Protein AF-A0A6C0CVH4-F1 (afdb_monomer_lite)

Radius of gyration: 34.25 Å; chains: 1; bounding box: 76×59×88 Å

Structure (mmCIF, N/CA/C/O backbone):
data_AF-A0A6C0CVH4-F1
#
_entry.id   AF-A0A6C0CVH4-F1
#
loop_
_atom_site.group_PDB
_atom_site.id
_atom_site.type_symbol
_atom_site.label_atom_id
_atom_site.label_alt_id
_atom_site.label_comp_id
_atom_site.label_asym_id
_atom_site.label_entity_id
_atom_site.label_seq_id
_atom_site.pdbx_PDB_ins_code
_atom_site.Cartn_x
_atom_site.Cartn_y
_atom_site.Cartn_z
_atom_site.occupancy
_atom_site.B_iso_or_equiv
_atom_site.auth_seq_id
_atom_site.auth_comp_id
_atom_site.auth_asym_id
_atom_site.auth_atom_id
_atom_site.pdbx_PDB_model_num
ATOM 1 N N . MET A 1 1 ? -56.175 30.405 32.770 1.00 46.94 1 MET A N 1
ATOM 2 C CA . MET A 1 1 ? -56.463 31.560 31.889 1.00 46.94 1 MET A CA 1
ATOM 3 C C . MET A 1 1 ? -55.511 31.525 30.698 1.00 46.94 1 MET A C 1
ATOM 5 O O . MET A 1 1 ? -54.311 31.516 30.936 1.00 46.94 1 MET A O 1
ATOM 9 N N . PRO A 1 2 ? -56.003 31.442 29.449 1.00 51.78 2 PRO A N 1
ATOM 10 C CA . PRO A 1 2 ? -55.163 31.422 28.255 1.00 51.78 2 PRO A CA 1
ATOM 11 C C . PRO A 1 2 ? -54.923 32.843 27.725 1.00 51.78 2 PRO A C 1
ATOM 13 O O . PRO A 1 2 ? -55.865 33.608 27.519 1.00 51.78 2 PRO A O 1
ATOM 16 N N . ILE A 1 3 ? -53.658 33.190 27.481 1.00 52.00 3 ILE A N 1
ATOM 17 C CA . ILE A 1 3 ? -53.272 34.441 26.823 1.00 52.00 3 ILE A CA 1
ATOM 18 C C . ILE A 1 3 ? -53.218 34.199 25.314 1.00 52.00 3 ILE A C 1
ATOM 20 O O . ILE A 1 3 ? -52.486 33.360 24.800 1.00 52.00 3 ILE A O 1
ATOM 24 N N . SER A 1 4 ? -54.081 34.938 24.628 1.00 49.66 4 SER A N 1
ATOM 25 C CA . SER A 1 4 ? -54.282 34.969 23.184 1.00 49.66 4 SER A CA 1
ATOM 26 C C . SER A 1 4 ? -53.221 35.787 22.431 1.00 49.66 4 SER A C 1
ATOM 28 O O . SER A 1 4 ? -52.614 36.674 23.025 1.00 49.66 4 SER A O 1
ATOM 30 N N . ARG A 1 5 ? -53.240 35.630 21.090 1.00 51.03 5 ARG A N 1
ATOM 31 C CA . ARG A 1 5 ? -52.795 36.566 20.019 1.00 51.03 5 ARG A CA 1
ATOM 32 C C . ARG A 1 5 ? -51.294 36.481 19.669 1.00 51.03 5 ARG A C 1
ATOM 34 O O . ARG A 1 5 ? -50.465 36.451 20.552 1.00 51.03 5 ARG A O 1
ATOM 41 N N . LYS A 1 6 ? -50.855 36.477 18.402 1.00 56.16 6 LYS A N 1
ATOM 42 C CA . LYS A 1 6 ? -51.466 36.902 17.126 1.00 56.16 6 LYS A CA 1
ATOM 43 C C . LYS A 1 6 ? -50.773 36.208 15.939 1.00 56.16 6 LYS A C 1
ATOM 45 O O . LYS A 1 6 ? -49.566 36.009 15.937 1.00 56.16 6 LYS A O 1
ATOM 50 N N . ARG A 1 7 ? -51.576 35.925 14.911 1.00 47.50 7 ARG A N 1
ATOM 51 C CA . ARG A 1 7 ? -51.188 35.540 13.547 1.00 47.50 7 ARG A CA 1
ATOM 52 C C . ARG A 1 7 ? -50.486 36.708 12.840 1.00 47.50 7 ARG A C 1
ATOM 54 O O . ARG A 1 7 ? -51.002 37.822 12.903 1.00 47.50 7 ARG A O 1
ATOM 61 N N . PHE A 1 8 ? -49.426 36.434 12.079 1.00 54.44 8 PHE A N 1
ATOM 62 C CA . PHE A 1 8 ? -48.994 37.295 10.974 1.00 54.44 8 PHE A CA 1
ATOM 63 C C . PHE A 1 8 ? -49.207 36.568 9.647 1.00 54.44 8 PHE A C 1
ATOM 65 O O . PHE A 1 8 ? -48.619 35.530 9.365 1.00 54.44 8 PHE A O 1
ATOM 72 N N . SER A 1 9 ? -50.115 37.129 8.857 1.00 49.94 9 SER A N 1
ATOM 73 C CA . SER A 1 9 ? -50.468 36.746 7.497 1.00 49.94 9 SER A CA 1
ATOM 74 C C . SER A 1 9 ? -49.789 37.699 6.513 1.00 49.94 9 SER A C 1
ATOM 76 O O . SER A 1 9 ? -50.126 38.883 6.500 1.00 49.94 9 SER A O 1
ATOM 78 N N . PHE A 1 10 ? -48.901 37.199 5.651 1.00 53.31 10 PHE A N 1
ATOM 79 C CA . PHE A 1 10 ? -48.393 37.972 4.514 1.0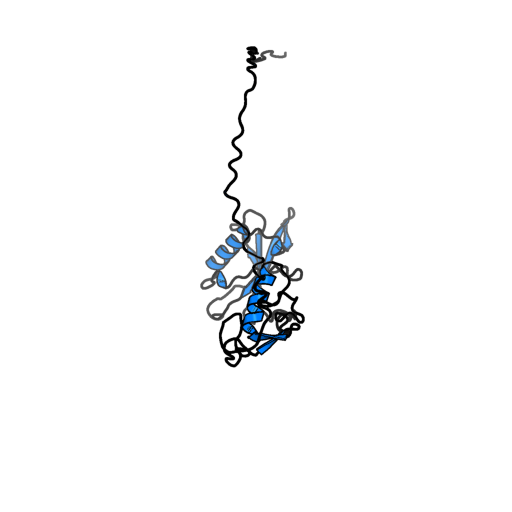0 53.31 10 PHE A CA 1
ATOM 80 C C . PHE A 1 10 ? -49.221 37.715 3.246 1.00 53.31 10 PHE A C 1
ATOM 82 O O . PHE A 1 10 ? -49.107 36.708 2.556 1.00 53.31 10 PHE A O 1
ATOM 89 N N . SER A 1 11 ? -50.136 38.662 3.040 1.00 54.19 11 SER A N 1
ATOM 90 C CA . SER A 1 11 ? -50.589 39.298 1.798 1.00 54.19 11 SER A CA 1
ATOM 91 C C . SER A 1 11 ? -50.122 38.739 0.439 1.00 54.19 11 SER A C 1
ATOM 93 O O . SER A 1 11 ? -48.961 38.839 0.053 1.00 54.19 11 SER A O 1
ATOM 95 N N . LYS A 1 12 ? -51.124 38.341 -0.356 1.00 52.09 12 LYS A N 1
ATOM 96 C CA . LYS A 1 12 ? -51.137 38.229 -1.827 1.00 52.09 12 LYS A CA 1
ATOM 97 C C . LYS A 1 12 ? -51.060 39.610 -2.500 1.00 52.09 12 LYS A C 1
ATOM 99 O O . LYS A 1 12 ? -51.650 40.545 -1.975 1.00 52.09 12 LYS A O 1
ATOM 104 N N . ASN A 1 13 ? -50.467 39.698 -3.698 1.00 50.50 13 ASN A N 1
ATOM 105 C CA . ASN A 1 13 ? -50.804 40.595 -4.837 1.00 50.50 13 ASN A CA 1
ATOM 106 C C . ASN A 1 13 ? -49.665 40.494 -5.881 1.00 50.50 13 ASN A C 1
ATOM 108 O O . ASN A 1 13 ? -48.525 40.354 -5.472 1.00 50.50 13 ASN A O 1
ATOM 112 N N . LYS A 1 14 ? -49.789 40.572 -7.213 1.00 52.91 14 LYS A N 1
ATOM 113 C CA . LYS A 1 14 ? -50.837 40.785 -8.240 1.00 52.91 14 LYS A CA 1
ATOM 114 C C . LYS A 1 14 ? -50.172 40.350 -9.573 1.00 52.91 14 LYS A C 1
ATOM 116 O O . LYS A 1 14 ? -49.018 40.679 -9.796 1.00 52.91 14 LYS A O 1
ATOM 121 N N . LYS A 1 15 ? -50.757 39.464 -10.387 1.00 47.44 15 LYS A N 1
ATOM 122 C CA . LYS A 1 15 ? -51.476 39.748 -11.657 1.00 47.44 15 LYS A CA 1
ATOM 123 C C . LYS A 1 15 ? -50.884 40.838 -12.588 1.00 47.44 15 LYS A C 1
ATOM 125 O O . LYS A 1 15 ? -51.118 42.016 -12.349 1.00 47.44 15 LYS A O 1
ATOM 130 N N . SER A 1 16 ? -50.352 40.417 -13.744 1.00 49.97 16 SER A N 1
ATOM 131 C CA . SER A 1 16 ? -50.524 41.038 -15.084 1.00 49.97 16 SER A CA 1
ATOM 132 C C . SER A 1 16 ? -50.157 39.986 -16.161 1.00 49.97 16 SER A C 1
ATOM 134 O O . SER A 1 16 ? -49.062 39.447 -16.178 1.00 49.97 16 SER A O 1
ATOM 136 N N . VAL A 1 17 ? -51.118 39.315 -16.804 1.00 53.25 17 VAL A N 1
ATOM 137 C CA . VAL A 1 17 ? -51.835 39.643 -18.060 1.00 53.25 17 VAL A CA 1
ATOM 138 C C . VAL A 1 17 ? -50.937 39.863 -19.294 1.00 53.25 17 VAL A C 1
ATOM 140 O O . VAL A 1 17 ? -50.470 40.960 -19.566 1.00 53.25 17 VAL A O 1
ATOM 143 N N . LYS A 1 18 ? -50.790 38.765 -20.053 1.00 53.56 18 LYS A N 1
ATOM 144 C CA . LYS A 1 18 ? -50.855 38.579 -21.520 1.00 53.56 18 LYS A CA 1
ATOM 145 C C . LYS A 1 18 ? -50.659 39.809 -22.427 1.00 53.56 18 LYS A C 1
ATOM 147 O O . LYS A 1 18 ? -51.510 40.692 -22.449 1.00 53.56 18 LYS A O 1
ATOM 152 N N . LYS A 1 19 ? -49.730 39.696 -23.389 1.00 50.22 19 LYS A N 1
ATOM 153 C CA . LYS A 1 19 ? -49.968 40.151 -24.772 1.00 50.22 19 LYS A CA 1
ATOM 154 C C . LYS A 1 19 ? -49.230 39.289 -25.797 1.00 50.22 19 LYS A C 1
ATOM 156 O O . LYS A 1 19 ? -48.011 39.201 -25.833 1.00 50.22 19 LYS A O 1
ATOM 161 N N . SER A 1 20 ? -50.042 38.639 -26.616 1.00 50.41 20 SER A N 1
ATOM 162 C CA . SER A 1 20 ? -49.713 37.912 -27.831 1.00 50.41 20 SER A CA 1
ATOM 163 C C . SER A 1 20 ? -49.412 38.874 -28.980 1.00 50.41 20 SER A C 1
ATOM 165 O O . SER A 1 20 ? -50.258 39.708 -29.292 1.00 50.41 20 SER A O 1
ATOM 167 N N . PHE A 1 21 ? -48.306 38.664 -29.692 1.00 53.44 21 PHE A N 1
ATOM 168 C CA . PHE A 1 21 ? -48.181 39.072 -31.090 1.00 53.44 21 PHE A CA 1
ATOM 169 C C . PHE A 1 21 ? -47.709 37.880 -31.923 1.00 53.44 21 PHE A C 1
ATOM 171 O O . PHE A 1 21 ? -46.573 37.426 -31.831 1.00 53.44 21 PHE A O 1
ATOM 178 N N . LYS A 1 22 ? -48.637 37.351 -32.726 1.00 52.91 22 LYS A N 1
ATOM 179 C CA . LYS A 1 22 ? -48.347 36.505 -33.883 1.00 52.91 22 LYS A CA 1
ATOM 180 C C . LYS A 1 22 ? -47.959 37.433 -35.032 1.00 52.91 22 LYS A C 1
ATOM 182 O O . LYS A 1 22 ? -48.801 38.221 -35.451 1.00 52.91 22 LYS A O 1
ATOM 187 N N . VAL A 1 23 ? -46.770 37.269 -35.607 1.00 56.09 23 VAL A N 1
ATOM 188 C CA . VAL A 1 23 ? -46.509 37.688 -36.993 1.00 56.09 23 VAL A CA 1
ATOM 189 C C . VAL A 1 23 ? -45.863 36.533 -37.751 1.00 56.09 23 VAL A C 1
ATOM 191 O O . VAL A 1 23 ? -44.986 35.828 -37.260 1.00 56.09 23 VAL A O 1
ATOM 194 N N . LYS A 1 24 ? -46.438 36.289 -38.926 1.00 50.19 24 LYS A N 1
ATOM 195 C CA . LYS A 1 24 ? -46.245 35.149 -39.817 1.00 50.19 24 LYS A CA 1
ATOM 196 C C . LYS A 1 24 ? -44.946 35.263 -40.626 1.00 50.19 24 LYS A C 1
ATOM 198 O O . LYS A 1 24 ? -44.591 36.343 -41.073 1.00 50.19 24 LYS A O 1
ATOM 203 N N . LYS A 1 25 ? -44.351 34.086 -40.859 1.00 51.97 25 LYS A N 1
ATOM 204 C CA . LYS A 1 25 ? -43.699 33.565 -42.080 1.00 51.97 25 LYS A CA 1
ATOM 205 C C . LYS A 1 25 ? -43.161 34.591 -43.094 1.00 51.97 25 LYS A C 1
ATOM 207 O O . LYS A 1 25 ? -43.958 35.277 -43.719 1.00 51.97 25 LYS A O 1
ATOM 212 N N . ASN A 1 26 ? -41.873 34.475 -43.439 1.00 43.12 26 ASN A N 1
ATOM 213 C CA . ASN A 1 26 ? -41.488 34.199 -44.829 1.00 43.12 26 ASN A CA 1
ATOM 214 C C . ASN A 1 26 ? -40.010 33.800 -45.008 1.00 43.12 26 ASN A C 1
ATOM 216 O O . ASN A 1 26 ? -39.090 34.483 -44.585 1.00 43.12 26 ASN A O 1
ATOM 220 N N . THR A 1 27 ? -39.840 32.654 -45.674 1.00 51.09 27 THR A N 1
ATOM 221 C CA . THR A 1 27 ? -38.901 32.392 -46.776 1.00 51.09 27 THR A CA 1
ATOM 222 C C . THR A 1 27 ? -37.482 32.978 -46.711 1.00 51.09 27 THR A C 1
ATOM 224 O O . THR A 1 27 ? -37.272 34.143 -47.018 1.00 51.09 27 THR A O 1
ATOM 227 N N . ARG A 1 28 ? -36.471 32.111 -46.606 1.00 52.91 28 ARG A N 1
ATOM 228 C CA . ARG A 1 28 ? -35.668 31.667 -47.765 1.00 52.91 28 ARG A CA 1
ATOM 229 C C . ARG A 1 28 ? -34.509 30.792 -47.298 1.00 52.91 28 ARG A C 1
ATOM 231 O O . ARG A 1 28 ? -33.700 31.171 -46.464 1.00 52.91 28 ARG A O 1
ATOM 238 N N . LYS A 1 29 ? -34.450 29.615 -47.920 1.00 55.09 29 LYS A N 1
ATOM 239 C CA . LYS A 1 29 ? -33.258 28.815 -48.203 1.00 55.09 29 LYS A CA 1
ATOM 240 C C . LYS A 1 29 ? -31.950 29.612 -48.101 1.00 55.09 29 LYS A C 1
ATOM 242 O O . LYS A 1 29 ? -31.683 30.429 -48.970 1.00 55.09 29 LYS A O 1
ATOM 247 N N . TYR A 1 30 ? -31.092 29.228 -47.165 1.00 53.97 30 TYR A N 1
ATOM 248 C CA . TYR A 1 30 ? -29.658 29.121 -47.426 1.00 53.97 30 TYR A CA 1
ATOM 249 C C . TYR A 1 30 ? -29.127 27.885 -46.696 1.00 53.97 30 TYR A C 1
ATOM 251 O O . TYR A 1 30 ? -28.542 27.946 -45.619 1.00 53.97 30 TYR A O 1
ATOM 259 N N . LYS A 1 31 ? -29.357 26.716 -47.311 1.00 53.91 31 LYS A N 1
ATOM 260 C CA . LYS A 1 31 ? -28.473 25.568 -47.106 1.00 53.91 31 LYS A CA 1
ATOM 261 C C . LYS A 1 31 ? -27.102 26.028 -47.593 1.00 53.91 31 LYS A C 1
ATOM 263 O O . LYS A 1 31 ? -26.899 26.133 -48.799 1.00 53.91 31 LYS A O 1
ATOM 268 N N . LYS A 1 32 ? -26.177 26.320 -46.678 1.00 50.06 32 LYS A N 1
ATOM 269 C CA . LYS A 1 32 ? -24.752 26.369 -47.009 1.00 50.06 32 LYS A CA 1
ATOM 270 C C . LYS A 1 32 ? -24.330 24.939 -47.331 1.00 50.06 32 LYS A C 1
ATOM 272 O O . LYS A 1 32 ? -23.872 24.191 -46.477 1.00 50.06 32 LYS A O 1
ATOM 277 N N . THR A 1 33 ? -24.582 24.549 -48.577 1.00 51.44 33 THR A N 1
ATOM 278 C CA . THR A 1 33 ? -23.897 23.463 -49.259 1.00 51.44 33 THR A CA 1
ATOM 279 C C . THR A 1 33 ? -22.420 23.804 -49.223 1.00 51.44 33 THR A C 1
ATOM 281 O O . THR A 1 33 ? -21.942 24.627 -50.003 1.00 51.44 33 THR A O 1
ATOM 284 N N . THR A 1 34 ? -21.707 23.216 -48.270 1.00 55.50 34 THR A N 1
ATOM 285 C CA . THR A 1 34 ? -20.257 23.147 -48.347 1.00 55.50 34 THR A CA 1
ATOM 286 C C . THR A 1 34 ? -19.896 22.484 -49.679 1.00 55.50 34 THR A C 1
ATOM 288 O O . THR A 1 34 ? -20.625 21.604 -50.158 1.00 55.50 34 THR A O 1
ATOM 291 N N . PRO A 1 35 ? -18.832 22.949 -50.348 1.00 50.50 35 PRO A N 1
ATOM 292 C CA . PRO A 1 35 ? -18.473 22.458 -51.662 1.00 50.50 35 PRO A CA 1
ATOM 293 C C . PRO A 1 35 ? -18.224 20.959 -51.564 1.00 50.50 35 PRO A C 1
ATOM 295 O O . PRO A 1 35 ? -17.326 20.492 -50.864 1.00 50.50 35 PRO A O 1
ATOM 298 N N . ARG A 1 36 ? -19.074 20.229 -52.285 1.00 51.69 36 ARG A N 1
ATOM 299 C CA . ARG A 1 36 ? -18.966 18.822 -52.651 1.00 51.69 36 ARG A CA 1
ATOM 300 C C . ARG A 1 36 ? -17.505 18.564 -53.035 1.00 51.69 36 ARG A C 1
ATOM 302 O O . ARG A 1 36 ? -17.090 18.882 -54.151 1.00 51.69 36 ARG A O 1
ATOM 309 N N . ARG A 1 37 ? -16.698 18.055 -52.094 1.00 52.56 37 ARG A N 1
ATOM 310 C CA . ARG A 1 37 ? -15.340 17.596 -52.389 1.00 52.56 37 ARG A CA 1
ATOM 311 C C . ARG A 1 37 ? -15.513 16.435 -53.354 1.00 52.56 37 ARG A C 1
ATOM 313 O O . ARG A 1 37 ? -15.999 15.367 -52.995 1.00 52.56 37 ARG A O 1
ATOM 320 N N . LYS A 1 38 ? -15.218 16.748 -54.612 1.00 52.81 38 LYS A N 1
ATOM 321 C CA . LYS A 1 38 ? -15.234 15.860 -55.764 1.00 52.81 38 LYS A CA 1
ATOM 322 C C . LYS A 1 38 ? -14.591 14.533 -55.383 1.00 52.81 38 LYS A C 1
ATOM 324 O O . LYS A 1 38 ? -13.519 14.536 -54.783 1.00 52.81 38 LYS A O 1
ATOM 329 N N . ASN A 1 39 ? -15.260 13.451 -55.769 1.00 54.56 39 ASN A N 1
ATOM 330 C CA . ASN A 1 39 ? -14.719 12.125 -56.046 1.00 54.56 39 ASN A CA 1
ATOM 331 C C . ASN A 1 39 ? -13.183 12.083 -56.040 1.00 54.56 39 ASN A C 1
ATOM 333 O O . ASN A 1 39 ? -12.542 12.179 -57.086 1.00 54.56 39 ASN A O 1
ATOM 337 N N . ARG A 1 40 ? -12.582 11.879 -54.866 1.00 54.72 40 ARG A N 1
ATOM 338 C CA . ARG A 1 40 ? -11.305 11.185 -54.822 1.00 54.72 40 ARG A CA 1
ATOM 339 C C . ARG A 1 40 ? -11.676 9.722 -54.927 1.00 54.72 40 ARG A C 1
ATOM 341 O O . ARG A 1 40 ? -12.149 9.131 -53.961 1.00 54.72 40 ARG A O 1
ATOM 348 N N . LYS A 1 41 ? -11.564 9.227 -56.168 1.00 56.44 41 LYS A N 1
ATOM 349 C CA . LYS A 1 41 ? -11.324 7.826 -56.531 1.00 56.44 41 LYS A CA 1
ATOM 350 C C . LYS A 1 41 ? -10.960 7.040 -55.291 1.00 56.44 41 LYS A C 1
ATOM 352 O O . LYS A 1 41 ? -9.962 7.417 -54.683 1.00 56.44 41 LYS A O 1
ATOM 357 N N . SER A 1 42 ? -11.770 6.030 -54.966 1.00 52.84 42 SER A N 1
ATOM 358 C CA . SER A 1 42 ? -11.426 4.859 -54.156 1.00 52.84 42 SER A CA 1
ATOM 359 C C . SER A 1 42 ? -9.936 4.828 -53.832 1.00 52.84 42 SER A C 1
ATOM 361 O O . SER A 1 42 ? -9.140 4.187 -54.524 1.00 52.84 42 SER A O 1
ATOM 363 N N . GLY A 1 43 ? -9.552 5.608 -52.822 1.00 47.81 43 GLY A N 1
ATOM 364 C CA . GLY A 1 43 ? -8.231 5.526 -52.261 1.00 47.81 43 GLY A CA 1
ATOM 365 C C . GLY A 1 43 ? -8.289 4.161 -51.646 1.00 47.81 43 GLY A C 1
ATOM 366 O O . GLY A 1 43 ? -9.027 3.983 -50.674 1.00 47.81 43 GLY A O 1
ATOM 367 N N . LYS A 1 44 ? -7.640 3.186 -52.296 1.00 52.22 44 LYS A N 1
ATOM 368 C CA . LYS A 1 44 ? -7.245 1.940 -51.658 1.00 52.22 44 LYS A CA 1
ATOM 369 C C . LYS A 1 44 ? -6.934 2.353 -50.234 1.00 52.22 44 LYS A C 1
ATOM 371 O O . LYS A 1 44 ? -6.022 3.155 -50.029 1.00 52.22 44 LYS A O 1
ATOM 376 N N . ARG A 1 45 ? -7.759 1.914 -49.272 1.00 47.50 45 ARG A N 1
ATOM 377 C CA . ARG A 1 45 ? -7.298 1.863 -47.893 1.00 47.50 45 ARG A CA 1
ATOM 378 C C . ARG A 1 45 ? -5.935 1.221 -48.062 1.00 47.50 45 ARG A C 1
ATOM 380 O O . ARG A 1 45 ? -5.887 0.102 -48.580 1.00 47.50 45 ARG A O 1
ATOM 387 N N . PHE A 1 46 ? -4.868 1.970 -47.791 1.00 45.50 46 PHE A N 1
ATOM 388 C CA . PHE A 1 46 ? -3.563 1.380 -47.586 1.00 45.50 46 PHE A CA 1
ATOM 389 C C . PHE A 1 46 ? -3.788 0.503 -46.364 1.00 45.50 46 PHE A C 1
ATOM 391 O O . PHE A 1 46 ? -3.648 0.911 -45.219 1.00 45.50 46 PHE A O 1
ATOM 398 N N . ARG A 1 47 ? -4.317 -0.688 -46.635 1.00 51.53 47 ARG A N 1
ATOM 399 C CA . ARG A 1 47 ? -4.080 -1.862 -45.853 1.00 51.53 47 ARG A CA 1
ATOM 400 C C . ARG A 1 47 ? -2.570 -1.965 -45.958 1.00 51.53 47 ARG A C 1
ATOM 402 O O . ARG A 1 47 ? -2.065 -2.427 -46.976 1.00 51.53 47 ARG A O 1
ATOM 409 N N . PHE A 1 48 ? -1.873 -1.437 -44.958 1.00 44.62 48 PHE A N 1
ATOM 410 C CA . PHE A 1 48 ? -0.590 -1.987 -44.554 1.00 44.62 48 PHE A CA 1
ATOM 411 C C . PHE A 1 48 ? -0.886 -3.439 -44.154 1.00 44.62 48 PHE A C 1
ATOM 413 O O . PHE A 1 48 ? -1.070 -3.770 -42.992 1.00 44.62 48 PHE A O 1
ATOM 420 N N . PHE A 1 49 ? -1.126 -4.274 -45.162 1.00 40.47 49 PHE A N 1
ATOM 421 C CA . PHE A 1 49 ? -0.923 -5.699 -45.074 1.00 40.47 49 PHE A CA 1
ATOM 422 C C . PHE A 1 49 ? 0.565 -5.853 -45.348 1.00 40.47 49 PHE A C 1
ATOM 424 O O . PHE A 1 49 ? 1.056 -5.347 -46.359 1.00 40.47 49 PHE A O 1
ATOM 431 N N . GLY A 1 50 ? 1.249 -6.418 -44.359 1.00 42.59 50 GLY A N 1
ATOM 432 C CA . GLY A 1 50 ? 2.692 -6.523 -44.286 1.00 42.59 50 GLY A CA 1
ATOM 433 C C . GLY A 1 50 ? 3.338 -7.122 -45.528 1.00 42.59 50 GLY A C 1
ATOM 434 O O . GLY A 1 50 ? 2.727 -7.854 -46.307 1.00 42.59 50 GLY A O 1
ATOM 435 N N . GLY A 1 51 ? 4.606 -6.772 -45.670 1.00 37.25 51 GLY A N 1
ATOM 436 C CA . GLY A 1 51 ? 5.508 -7.275 -46.686 1.00 37.25 51 GLY A CA 1
ATOM 437 C C . GLY A 1 51 ? 6.930 -6.905 -46.296 1.00 37.25 51 GLY A C 1
ATOM 438 O O . GLY A 1 51 ? 7.440 -5.903 -46.777 1.00 37.25 51 GLY A O 1
ATOM 439 N N . ASN A 1 52 ? 7.460 -7.682 -45.352 1.00 47.56 52 ASN A N 1
ATOM 440 C CA . ASN A 1 52 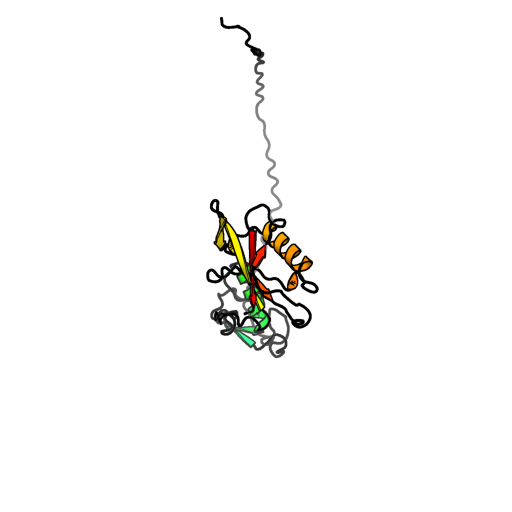? 8.832 -8.179 -45.222 1.00 47.56 52 ASN A CA 1
ATOM 441 C C . ASN A 1 52 ? 9.980 -7.218 -45.562 1.00 47.56 52 ASN A C 1
ATOM 443 O O . ASN A 1 52 ? 10.210 -6.886 -46.724 1.00 47.56 52 ASN A O 1
ATOM 447 N N . GLY A 1 53 ? 10.768 -6.874 -44.542 1.00 43.22 53 GLY A N 1
ATOM 448 C CA . GLY A 1 53 ? 12.058 -6.208 -44.735 1.00 43.22 53 GLY A CA 1
ATOM 449 C C . GLY A 1 53 ? 12.808 -5.820 -43.458 1.00 43.22 53 GLY A C 1
ATOM 450 O O . GLY A 1 53 ? 14.002 -5.575 -43.535 1.00 43.22 53 GLY A O 1
ATOM 451 N N . ASP A 1 54 ? 12.144 -5.798 -42.300 1.00 50.66 54 ASP A N 1
ATOM 452 C CA . ASP A 1 54 ? 12.756 -5.498 -40.996 1.00 50.66 54 ASP A CA 1
ATOM 453 C C . ASP A 1 54 ? 12.191 -6.453 -39.924 1.00 50.66 54 ASP A C 1
ATOM 455 O O . ASP A 1 54 ? 11.619 -6.020 -38.925 1.00 50.66 54 ASP A O 1
ATOM 459 N N . GLU A 1 55 ? 12.279 -7.767 -40.154 1.00 57.12 55 GLU A N 1
ATOM 460 C CA . GLU A 1 55 ? 11.764 -8.809 -39.236 1.00 57.12 55 GLU A CA 1
ATOM 461 C C . GLU A 1 55 ? 12.470 -8.832 -37.865 1.00 57.12 55 GLU A C 1
ATOM 463 O O . GLU A 1 55 ? 12.017 -9.510 -36.946 1.00 57.12 55 GLU A O 1
ATOM 468 N N . ASP A 1 56 ? 13.504 -8.008 -37.695 1.00 71.38 56 ASP A N 1
ATOM 469 C CA . ASP A 1 56 ? 14.359 -7.985 -36.517 1.00 71.38 56 ASP A CA 1
ATOM 470 C C . ASP A 1 56 ? 14.167 -6.738 -35.650 1.00 71.38 56 ASP A C 1
ATOM 472 O O . ASP A 1 56 ? 15.070 -6.410 -34.897 1.00 71.38 56 ASP A O 1
ATOM 476 N N . LYS A 1 57 ? 13.059 -5.986 -35.739 1.00 85.06 57 LYS A N 1
ATOM 477 C CA . LYS A 1 57 ? 12.837 -4.797 -34.884 1.00 85.06 57 LYS A CA 1
ATOM 478 C C . LYS A 1 57 ? 11.544 -4.895 -34.085 1.00 85.06 57 LYS A C 1
ATOM 480 O O . LYS A 1 57 ? 10.480 -5.203 -34.614 1.00 85.06 57 LYS A O 1
ATOM 485 N N . CYS A 1 58 ? 11.623 -4.561 -32.803 1.00 87.38 58 CYS A N 1
ATOM 486 C CA . CYS A 1 58 ? 10.468 -4.510 -31.919 1.00 87.38 58 CYS A CA 1
ATOM 487 C C . CYS A 1 58 ? 9.608 -3.282 -32.238 1.00 87.38 58 CYS A C 1
ATOM 489 O O . CYS A 1 58 ? 10.081 -2.150 -32.173 1.00 87.38 58 CYS A O 1
ATOM 491 N N . ALA A 1 59 ? 8.317 -3.471 -32.519 1.00 87.00 59 ALA A N 1
ATOM 492 C CA . ALA A 1 59 ? 7.421 -2.366 -32.882 1.00 87.00 59 ALA A CA 1
ATOM 493 C C . ALA A 1 59 ? 6.996 -1.463 -31.700 1.00 87.00 59 ALA A C 1
ATOM 495 O O . ALA A 1 59 ? 6.214 -0.535 -31.899 1.00 87.00 59 ALA A O 1
ATOM 496 N N . ILE A 1 60 ? 7.481 -1.739 -30.482 1.00 87.81 60 ILE A N 1
ATOM 497 C CA . ILE A 1 60 ? 7.201 -0.942 -29.277 1.00 87.81 60 ILE A CA 1
ATOM 498 C C . ILE A 1 60 ? 8.353 0.032 -29.003 1.00 87.81 60 ILE A C 1
ATOM 500 O O . ILE A 1 60 ? 8.134 1.237 -28.944 1.00 87.81 60 ILE A O 1
ATOM 504 N N . CYS A 1 61 ? 9.583 -0.475 -28.866 1.00 89.12 61 CYS A N 1
ATOM 505 C CA . CYS A 1 61 ? 10.767 0.347 -28.584 1.00 89.12 61 CYS A CA 1
ATOM 506 C C . CYS A 1 61 ? 11.554 0.756 -29.841 1.00 89.12 61 CYS A C 1
ATOM 508 O O . CYS A 1 61 ? 12.481 1.552 -29.737 1.00 89.12 61 CYS A O 1
ATOM 510 N N . PHE A 1 62 ? 11.208 0.211 -31.014 1.00 87.88 62 PHE A N 1
ATOM 511 C CA . PHE A 1 62 ? 11.903 0.402 -32.295 1.00 87.88 62 PHE A CA 1
ATOM 512 C C . PHE A 1 62 ? 13.371 -0.056 -32.320 1.00 87.88 62 PHE A C 1
ATOM 514 O O . PHE A 1 62 ? 14.079 0.210 -33.293 1.00 87.88 62 PHE A O 1
ATOM 521 N N . LEU A 1 63 ? 13.821 -0.773 -31.286 1.00 86.31 63 LEU A N 1
ATOM 522 C CA . LEU A 1 63 ? 15.149 -1.378 -31.226 1.00 86.31 63 LEU A CA 1
ATOM 523 C C . LEU A 1 63 ? 15.170 -2.750 -31.915 1.00 86.31 63 LEU A C 1
ATOM 525 O O . LEU A 1 63 ? 14.125 -3.409 -32.006 1.00 86.31 63 LEU A O 1
ATOM 529 N N . PRO A 1 64 ? 16.351 -3.202 -32.369 1.00 86.38 64 PRO A N 1
ATOM 530 C CA . PRO A 1 64 ? 16.553 -4.566 -32.829 1.00 86.38 64 PRO A CA 1
ATOM 531 C C . PRO A 1 64 ? 16.090 -5.610 -31.799 1.00 86.38 64 PRO A C 1
ATOM 533 O O . PRO A 1 64 ? 16.366 -5.488 -30.610 1.00 86.38 64 PRO A O 1
ATOM 536 N N . LEU A 1 65 ? 15.422 -6.671 -32.242 1.00 82.69 65 LEU A N 1
ATOM 537 C CA . LEU A 1 65 ? 15.042 -7.834 -31.435 1.00 82.69 65 LEU A CA 1
ATOM 538 C C . LEU A 1 65 ? 16.265 -8.627 -30.957 1.00 82.69 65 LEU A C 1
ATOM 540 O O . LEU A 1 65 ? 16.159 -9.356 -29.978 1.00 82.69 65 LEU A O 1
ATOM 544 N N . SER A 1 66 ? 17.424 -8.451 -31.604 1.00 78.69 66 SER A N 1
ATOM 545 C CA . SER A 1 66 ? 18.717 -8.954 -31.127 1.00 78.69 66 SER A CA 1
ATOM 546 C C . SER A 1 66 ? 19.213 -8.246 -29.863 1.00 78.69 66 SER A C 1
ATOM 548 O O . SER A 1 66 ? 20.040 -8.798 -29.138 1.00 78.69 66 SER A O 1
ATOM 550 N N . ASP A 1 67 ? 18.735 -7.027 -29.599 1.00 76.75 67 ASP A N 1
ATOM 551 C CA . ASP A 1 67 ? 19.130 -6.262 -28.422 1.00 76.75 67 ASP A CA 1
ATOM 552 C C . ASP A 1 67 ? 18.291 -6.713 -27.225 1.00 76.75 67 ASP A C 1
ATOM 554 O O . ASP A 1 67 ? 17.162 -6.271 -27.027 1.00 76.75 67 ASP A O 1
ATOM 558 N N . ASN A 1 68 ? 18.862 -7.574 -26.383 1.00 73.44 68 ASN A N 1
ATOM 559 C CA . ASN A 1 68 ? 18.215 -8.105 -25.174 1.00 73.44 68 ASN A CA 1
ATOM 560 C C . ASN A 1 68 ? 18.091 -7.080 -24.024 1.00 73.44 68 ASN A C 1
ATOM 562 O O . ASN A 1 68 ? 17.872 -7.461 -22.875 1.00 73.44 68 ASN A O 1
ATOM 566 N N . THR A 1 69 ? 18.232 -5.780 -24.298 1.00 78.81 69 THR A N 1
ATOM 567 C CA . THR A 1 69 ? 18.136 -4.708 -23.290 1.00 78.81 69 THR A CA 1
ATOM 568 C C . THR A 1 69 ? 16.779 -4.699 -22.587 1.00 78.81 69 THR A C 1
ATOM 570 O O . THR A 1 69 ? 16.715 -4.473 -21.382 1.00 78.81 69 THR A O 1
ATOM 573 N N . ASN A 1 70 ? 15.711 -5.023 -23.321 1.00 75.12 70 ASN A N 1
ATOM 574 C CA . ASN A 1 70 ? 14.337 -5.089 -22.819 1.00 75.12 70 ASN A CA 1
ATOM 575 C C . ASN A 1 70 ? 13.842 -6.538 -22.638 1.00 75.12 70 ASN A C 1
ATOM 577 O O . ASN A 1 70 ? 12.635 -6.797 -22.654 1.00 75.12 70 ASN A O 1
ATOM 581 N N . GLY A 1 71 ? 14.769 -7.483 -22.466 1.00 79.62 71 GLY A N 1
ATOM 582 C CA . GLY A 1 71 ? 14.489 -8.906 -22.286 1.00 79.62 71 GLY A CA 1
ATOM 583 C C . GLY A 1 71 ? 14.446 -9.706 -23.589 1.00 79.62 71 GLY A C 1
ATOM 584 O O . GLY A 1 71 ? 14.621 -9.169 -24.680 1.00 79.62 71 GLY A O 1
ATOM 585 N N . GLU A 1 72 ? 14.221 -11.012 -23.442 1.00 85.00 72 GLU A N 1
ATOM 586 C CA . GLU A 1 72 ? 14.174 -11.985 -24.539 1.00 85.00 72 GLU A CA 1
ATOM 587 C C . GLU A 1 72 ? 13.051 -11.693 -25.543 1.00 85.00 72 GLU A C 1
ATOM 589 O O . GLU A 1 72 ? 12.103 -10.955 -25.262 1.00 85.00 72 GLU A O 1
ATOM 594 N N . ILE A 1 73 ? 13.129 -12.314 -26.718 1.00 85.81 73 ILE A N 1
ATOM 595 C CA . ILE A 1 73 ? 12.087 -12.212 -27.738 1.00 85.81 73 ILE A CA 1
ATOM 596 C C . ILE A 1 73 ? 10.846 -12.981 -27.273 1.00 85.81 73 ILE A C 1
ATOM 598 O O . ILE A 1 73 ? 10.900 -14.169 -26.965 1.00 85.81 73 ILE A O 1
ATOM 602 N N . PHE A 1 74 ? 9.709 -12.295 -27.260 1.00 83.62 74 PHE A N 1
ATOM 603 C CA . PHE A 1 74 ? 8.395 -12.868 -27.032 1.00 83.62 74 PHE A CA 1
ATOM 604 C C . PHE A 1 74 ? 7.656 -13.004 -28.364 1.00 83.62 74 PHE A C 1
ATOM 606 O O . PHE A 1 74 ? 7.275 -12.003 -28.982 1.00 83.62 74 PHE A O 1
ATOM 613 N N . GLU A 1 75 ? 7.437 -14.245 -28.792 1.00 86.06 75 GLU A N 1
ATOM 614 C CA . GLU A 1 75 ? 6.592 -14.560 -29.941 1.00 86.06 75 GLU A CA 1
ATOM 615 C C . GLU A 1 75 ? 5.126 -14.643 -29.498 1.00 86.06 75 GLU A C 1
ATOM 617 O O . GLU A 1 75 ? 4.736 -15.439 -28.641 1.00 86.06 75 GLU A O 1
ATOM 622 N N . THR A 1 76 ? 4.290 -13.791 -30.083 1.00 84.06 76 THR A N 1
ATOM 623 C CA . THR A 1 76 ? 2.847 -13.778 -29.816 1.00 84.06 76 THR A CA 1
ATOM 624 C C . THR A 1 76 ? 2.119 -14.885 -30.588 1.00 84.06 76 THR A C 1
ATOM 626 O O . THR A 1 76 ? 2.551 -15.318 -31.652 1.00 84.06 76 THR A O 1
ATOM 629 N N . ASN A 1 77 ? 0.925 -15.277 -30.135 1.00 83.56 77 ASN A N 1
ATOM 630 C CA . ASN A 1 77 ? 0.031 -16.205 -30.854 1.00 83.56 77 ASN A CA 1
ATOM 631 C C . ASN A 1 77 ? -0.334 -15.763 -32.285 1.00 83.56 77 ASN A C 1
ATOM 633 O O . ASN A 1 77 ? -0.690 -16.584 -33.130 1.00 83.56 77 ASN A O 1
ATOM 637 N N . CYS A 1 78 ? -0.256 -14.463 -32.562 1.00 85.88 78 CYS A N 1
ATOM 638 C CA . CYS A 1 78 ? -0.457 -13.888 -33.885 1.00 85.88 78 CYS A CA 1
ATOM 639 C C . CYS A 1 78 ? 0.838 -13.779 -34.713 1.00 85.88 78 CYS A C 1
ATOM 641 O O . CYS A 1 78 ? 0.811 -13.131 -35.757 1.00 85.88 78 CYS A O 1
ATOM 643 N N . LYS A 1 79 ? 1.929 -14.436 -34.282 1.00 86.31 79 LYS A N 1
ATOM 644 C CA . LYS A 1 79 ? 3.248 -14.516 -34.943 1.00 86.31 79 LYS A CA 1
ATOM 645 C C . LYS A 1 79 ? 3.988 -13.185 -35.079 1.00 86.31 79 LYS A C 1
ATOM 647 O O . LYS A 1 79 ? 4.789 -12.998 -35.989 1.00 86.31 79 LYS A O 1
ATOM 652 N N . HIS A 1 80 ? 3.698 -12.239 -34.194 1.00 87.56 80 HIS A N 1
ATOM 653 C CA . HIS A 1 80 ? 4.462 -11.000 -34.084 1.00 87.56 80 HIS A CA 1
ATOM 654 C C . HIS A 1 80 ? 5.462 -11.098 -32.934 1.00 87.56 80 HIS A C 1
ATOM 656 O O . HIS A 1 80 ? 5.096 -11.558 -31.848 1.00 87.56 80 HIS A O 1
ATOM 662 N N . ASN A 1 81 ? 6.676 -10.604 -33.167 1.00 88.25 81 ASN A N 1
ATOM 663 C CA . ASN A 1 81 ? 7.775 -10.645 -32.211 1.00 88.25 81 ASN A CA 1
ATOM 664 C C . ASN A 1 81 ? 7.982 -9.279 -31.554 1.00 88.25 81 ASN A C 1
ATOM 666 O O . ASN A 1 81 ? 7.972 -8.239 -32.216 1.00 88.25 81 ASN A O 1
ATOM 670 N N . PHE A 1 82 ? 8.190 -9.291 -30.242 1.00 88.69 82 PHE A N 1
ATOM 671 C CA . PHE A 1 82 ? 8.493 -8.111 -29.434 1.00 88.69 82 PHE A CA 1
ATOM 672 C C . PHE A 1 82 ? 9.536 -8.478 -28.384 1.00 88.69 82 PHE A C 1
ATOM 674 O O . PHE A 1 82 ? 9.689 -9.651 -28.061 1.00 88.69 82 PHE A O 1
ATOM 681 N N . HIS A 1 83 ? 10.204 -7.496 -27.783 1.00 90.25 83 HIS A N 1
ATOM 682 C CA . HIS A 1 83 ? 10.898 -7.759 -26.523 1.00 90.25 83 HIS A CA 1
ATOM 683 C C . HIS A 1 83 ? 9.881 -8.068 -25.429 1.00 90.25 83 HIS A C 1
ATOM 685 O O . HIS A 1 83 ? 8.844 -7.403 -25.324 1.00 90.25 83 HIS A O 1
ATOM 691 N N . ARG A 1 84 ? 10.199 -9.049 -24.590 1.00 86.06 84 ARG A N 1
ATOM 692 C CA . ARG A 1 84 ? 9.345 -9.504 -23.497 1.00 86.06 84 ARG A CA 1
ATOM 693 C C . ARG A 1 84 ? 8.981 -8.371 -22.539 1.00 86.06 84 ARG A C 1
ATOM 695 O O . ARG A 1 84 ? 7.806 -8.198 -22.237 1.00 86.06 84 ARG A O 1
ATOM 702 N N . GLY A 1 85 ? 9.943 -7.538 -22.145 1.00 85.88 85 GLY A N 1
ATOM 703 C CA . GLY A 1 85 ? 9.684 -6.382 -21.283 1.00 85.88 85 GLY A CA 1
ATOM 704 C C . GLY A 1 85 ? 8.770 -5.346 -21.938 1.00 85.88 85 GLY A C 1
ATOM 705 O O . GLY A 1 85 ? 7.864 -4.824 -21.295 1.00 85.88 85 GLY A O 1
ATOM 706 N N . CYS A 1 86 ? 8.932 -5.105 -23.242 1.00 88.62 86 CYS A N 1
ATOM 707 C CA . CYS A 1 86 ? 8.095 -4.151 -23.968 1.00 88.62 86 CYS A CA 1
ATOM 708 C C . CYS A 1 86 ? 6.631 -4.600 -24.052 1.00 88.62 86 CYS A C 1
ATOM 710 O O . CYS A 1 86 ? 5.723 -3.787 -23.872 1.00 88.62 86 CYS A O 1
ATOM 712 N N . ILE A 1 87 ? 6.383 -5.881 -24.341 1.00 88.44 87 ILE A N 1
ATOM 713 C CA . ILE A 1 87 ? 5.012 -6.394 -24.429 1.00 88.44 87 ILE A CA 1
ATOM 714 C C . ILE A 1 87 ? 4.369 -6.543 -23.042 1.00 88.44 87 ILE A C 1
ATOM 716 O O . ILE A 1 87 ? 3.174 -6.292 -22.899 1.00 88.44 87 ILE A O 1
ATOM 720 N N . GLU A 1 88 ? 5.153 -6.872 -22.009 1.00 86.94 88 GLU A N 1
ATOM 721 C CA . GLU A 1 88 ? 4.699 -6.887 -20.614 1.00 86.94 88 GLU A CA 1
ATOM 722 C C . GLU A 1 88 ? 4.257 -5.490 -20.152 1.00 86.94 88 GLU A C 1
ATOM 724 O O . GLU A 1 88 ? 3.167 -5.358 -19.595 1.00 86.94 88 GLU A O 1
ATOM 729 N N . GLU A 1 89 ? 5.032 -4.441 -20.444 1.00 85.56 89 GLU A N 1
ATOM 730 C CA . GLU A 1 89 ? 4.681 -3.053 -20.116 1.00 85.56 89 GLU A CA 1
ATOM 731 C C . GLU A 1 89 ? 3.420 -2.587 -20.859 1.00 85.56 89 GLU A C 1
ATOM 733 O O . GLU A 1 89 ? 2.507 -2.015 -20.255 1.00 85.56 89 GLU A O 1
ATOM 738 N N . ALA A 1 90 ? 3.318 -2.902 -22.154 1.00 86.00 90 ALA A N 1
ATOM 739 C CA . ALA A 1 90 ? 2.129 -2.604 -22.947 1.00 86.00 90 ALA A CA 1
ATOM 740 C C . ALA A 1 90 ? 0.873 -3.278 -22.361 1.00 86.00 90 ALA A C 1
ATOM 742 O O . ALA A 1 90 ? -0.164 -2.628 -22.199 1.00 86.00 90 ALA A O 1
ATOM 743 N N . CYS A 1 91 ? 0.973 -4.552 -21.969 1.00 85.75 91 CYS A N 1
ATOM 744 C CA . CYS A 1 91 ? -0.113 -5.257 -21.292 1.00 85.75 91 CYS A CA 1
ATOM 745 C C . CYS A 1 91 ? -0.405 -4.702 -19.894 1.00 85.75 91 CYS A C 1
ATOM 747 O O . CYS A 1 91 ? -1.566 -4.670 -19.491 1.00 85.75 91 CYS A O 1
ATOM 749 N N . ALA A 1 92 ? 0.609 -4.281 -19.134 1.00 81.88 92 ALA A N 1
ATOM 750 C CA . ALA A 1 92 ? 0.427 -3.705 -17.804 1.00 81.88 92 ALA A CA 1
ATOM 751 C C . ALA A 1 92 ? -0.366 -2.393 -17.879 1.00 81.88 92 ALA A C 1
ATOM 753 O O . ALA A 1 92 ? -1.286 -2.171 -17.092 1.00 81.88 92 ALA A O 1
ATOM 754 N N . TYR A 1 93 ? -0.083 -1.565 -18.886 1.00 79.06 93 TYR A N 1
ATOM 755 C CA . TYR A 1 93 ? -0.838 -0.345 -19.144 1.00 79.06 93 TYR A CA 1
ATOM 756 C C . TYR A 1 93 ? -2.314 -0.617 -19.473 1.00 79.06 93 TYR A C 1
ATOM 758 O O . TYR A 1 93 ? -3.196 0.094 -18.988 1.00 79.06 93 TYR A O 1
ATOM 766 N N . GLN A 1 94 ? -2.597 -1.659 -20.263 1.00 80.31 94 GLN A N 1
ATOM 767 C CA . GLN A 1 94 ? -3.967 -2.090 -20.570 1.00 80.31 94 GLN A CA 1
ATOM 768 C C . GLN A 1 94 ? -4.668 -2.681 -19.336 1.00 80.31 94 GLN A C 1
ATOM 770 O O . GLN A 1 94 ? -5.816 -2.340 -19.057 1.00 80.31 94 GLN A O 1
ATOM 775 N N . ALA A 1 95 ? -3.958 -3.475 -18.531 1.00 77.62 95 ALA A N 1
ATOM 776 C CA . ALA A 1 95 ? -4.482 -4.056 -17.298 1.00 77.62 95 ALA A CA 1
ATOM 777 C C . ALA A 1 95 ? -4.867 -2.988 -16.259 1.00 77.62 95 ALA A C 1
ATOM 779 O O . ALA A 1 95 ? -5.935 -3.088 -15.658 1.00 77.62 95 ALA A O 1
ATOM 780 N N . ASN A 1 96 ? -4.071 -1.922 -16.112 1.00 71.69 96 ASN A N 1
ATOM 781 C CA . ASN A 1 96 ? -4.401 -0.777 -15.248 1.00 71.69 96 ASN A CA 1
ATOM 782 C C . ASN A 1 96 ? -5.704 -0.070 -15.662 1.00 71.69 96 ASN A C 1
ATOM 784 O O . ASN A 1 96 ? -6.333 0.608 -14.854 1.00 71.69 96 ASN A O 1
ATOM 788 N N . ARG A 1 97 ? -6.120 -0.227 -16.922 1.00 74.56 97 ARG A N 1
ATOM 789 C CA . ARG A 1 97 ? -7.376 0.299 -17.472 1.00 74.56 97 ARG A CA 1
ATOM 790 C C . ARG A 1 97 ? -8.499 -0.737 -17.507 1.00 74.56 97 ARG A C 1
ATOM 792 O O . ARG A 1 97 ? -9.552 -0.452 -18.064 1.00 74.56 97 ARG A O 1
ATOM 799 N N . GLN A 1 98 ? -8.280 -1.916 -16.919 1.00 72.31 98 GLN A N 1
ATOM 800 C CA . GLN A 1 98 ? -9.200 -3.058 -16.956 1.00 72.31 98 GLN A CA 1
ATOM 801 C C . GLN A 1 98 ? -9.493 -3.550 -18.390 1.00 72.31 98 GLN A C 1
ATOM 803 O O . GLN A 1 98 ? -10.552 -4.113 -18.660 1.00 72.31 98 GLN A O 1
ATOM 808 N N . GLU A 1 99 ? -8.553 -3.349 -19.320 1.00 75.25 99 GLU A N 1
ATOM 809 C CA . GLU A 1 99 ? -8.657 -3.792 -20.712 1.00 75.25 99 GLU A CA 1
ATOM 810 C C . GLU A 1 99 ? -7.919 -5.123 -20.939 1.00 75.25 99 GLU A C 1
ATOM 812 O O . GLU A 1 99 ? -6.928 -5.445 -20.278 1.00 75.25 99 GLU A O 1
ATOM 817 N N . ILE A 1 100 ? -8.404 -5.906 -21.908 1.00 79.69 100 ILE A N 1
ATOM 818 C CA . ILE A 1 100 ? -7.778 -7.166 -22.333 1.00 79.69 100 ILE A CA 1
ATOM 819 C C . ILE A 1 100 ? -6.460 -6.847 -23.038 1.00 79.69 100 ILE A C 1
ATOM 821 O O . ILE A 1 100 ? -6.411 -5.934 -23.866 1.00 79.69 100 ILE A O 1
ATOM 825 N N . CYS A 1 101 ? -5.401 -7.616 -22.756 1.00 84.56 101 CYS A N 1
ATOM 826 C CA . CYS A 1 101 ? -4.148 -7.393 -23.462 1.00 84.56 101 CYS A CA 1
ATOM 827 C C . CYS A 1 101 ? -4.242 -7.808 -24.938 1.00 84.56 101 CYS A C 1
ATOM 829 O O . CYS A 1 101 ? -4.576 -8.950 -25.269 1.00 84.56 101 CYS A O 1
ATOM 831 N N . THR A 1 102 ? -3.898 -6.883 -25.831 1.00 88.69 102 THR A N 1
ATOM 832 C CA . THR A 1 102 ? -3.978 -7.070 -27.284 1.00 88.69 102 THR A CA 1
ATOM 833 C C . THR A 1 102 ? -2.647 -6.784 -27.960 1.00 88.69 102 THR A C 1
ATOM 835 O O . THR A 1 102 ? -1.949 -5.845 -27.587 1.00 88.69 102 THR A O 1
ATOM 838 N N . CYS A 1 103 ? -2.337 -7.513 -29.032 1.00 88.19 103 CYS A N 1
ATOM 839 C CA . CYS A 1 103 ? -1.151 -7.272 -29.846 1.00 88.19 103 CYS A CA 1
ATOM 840 C C . CYS A 1 103 ? -1.131 -5.829 -30.400 1.00 88.19 103 CYS A C 1
ATOM 842 O O . CYS A 1 103 ? -2.082 -5.437 -31.083 1.00 88.19 103 CYS A O 1
ATOM 844 N N . PRO A 1 104 ? -0.043 -5.058 -30.219 1.00 86.94 104 PRO A N 1
ATOM 845 C CA . PRO A 1 104 ? 0.068 -3.704 -30.769 1.00 86.94 104 PRO A CA 1
ATOM 846 C C . PRO A 1 104 ? -0.048 -3.627 -32.300 1.00 86.94 104 PRO A C 1
ATOM 848 O O . PRO A 1 104 ? -0.502 -2.614 -32.831 1.00 86.94 104 PRO A O 1
ATOM 851 N N . LEU A 1 105 ? 0.327 -4.695 -33.016 1.00 86.50 105 LEU A N 1
ATOM 852 C CA . LEU A 1 105 ? 0.340 -4.725 -34.483 1.00 86.50 105 LEU A CA 1
ATOM 853 C C . LEU A 1 105 ? -1.012 -5.118 -35.087 1.00 86.50 105 LEU A C 1
ATOM 855 O O . LEU A 1 105 ? -1.511 -4.443 -35.986 1.00 86.50 105 LEU A O 1
ATOM 859 N N . CYS A 1 106 ? -1.625 -6.195 -34.595 1.00 84.81 106 CYS A N 1
ATOM 860 C CA . CYS A 1 106 ? -2.844 -6.751 -35.194 1.00 84.81 106 CYS A CA 1
ATOM 861 C C . CYS A 1 106 ? -4.076 -6.701 -34.286 1.00 84.81 106 CYS A C 1
ATOM 863 O O . CYS A 1 106 ? -5.159 -7.093 -34.719 1.00 84.81 106 CYS A O 1
ATOM 865 N N . ARG A 1 107 ? -3.926 -6.236 -33.039 1.00 86.25 107 ARG A N 1
ATOM 866 C CA . ARG A 1 107 ? -4.978 -6.165 -32.010 1.00 86.25 107 ARG A CA 1
ATOM 867 C C . ARG A 1 107 ? -5.649 -7.498 -31.678 1.00 86.25 107 ARG A C 1
ATOM 869 O O . ARG A 1 107 ? -6.716 -7.506 -31.076 1.00 86.25 107 ARG A O 1
ATOM 876 N N . SER A 1 108 ? -5.038 -8.616 -32.062 1.00 85.06 108 SER A N 1
ATOM 877 C CA . SER A 1 108 ? -5.481 -9.935 -31.608 1.00 85.06 108 SER A CA 1
ATOM 878 C C . SER A 1 108 ? -5.205 -10.074 -30.113 1.00 85.06 108 SER A C 1
ATOM 880 O O . SER A 1 108 ? -4.196 -9.562 -29.625 1.00 85.06 108 SER A O 1
ATOM 882 N N . GLU A 1 109 ? -6.097 -10.745 -29.395 1.00 83.94 109 GLU A N 1
ATOM 883 C CA . GLU A 1 109 ? -5.924 -11.035 -27.970 1.00 83.94 109 GLU A CA 1
ATOM 884 C C . GLU A 1 109 ? -4.672 -11.891 -27.754 1.00 83.94 109 GLU A C 1
ATOM 886 O O . GLU A 1 109 ? -4.465 -12.881 -28.463 1.00 83.94 109 GLU A O 1
ATOM 891 N N . LEU A 1 110 ? -3.825 -11.505 -26.798 1.00 80.25 110 LEU A N 1
ATOM 892 C CA . LEU A 1 110 ? -2.584 -12.221 -26.507 1.00 80.25 110 LEU A CA 1
ATOM 893 C C . LEU A 1 110 ? -2.843 -13.376 -25.536 1.00 80.25 110 LEU A C 1
ATOM 895 O O . LEU A 1 110 ? -3.235 -13.158 -24.392 1.00 80.25 110 LEU A O 1
ATOM 899 N N . ASN A 1 111 ? -2.585 -14.600 -26.000 1.00 68.69 111 ASN A N 1
ATOM 900 C CA . ASN A 1 111 ? -2.639 -15.830 -25.210 1.00 68.69 111 ASN A CA 1
ATOM 901 C C . ASN A 1 111 ? -1.375 -16.667 -25.479 1.00 68.69 111 ASN A C 1
ATOM 903 O O . ASN A 1 111 ? -1.181 -17.066 -26.627 1.00 68.69 111 ASN A O 1
ATOM 907 N N . PRO A 1 112 ? -0.534 -16.969 -24.474 1.00 58.38 112 PRO A N 1
ATOM 908 C CA . PRO A 1 112 ? -0.644 -16.566 -23.070 1.00 58.38 112 PRO A CA 1
ATOM 909 C C . PRO A 1 112 ? -0.435 -15.054 -22.884 1.00 58.38 112 PRO A C 1
ATOM 911 O O . PRO A 1 112 ? 0.296 -14.418 -23.641 1.00 58.38 112 PRO A O 1
ATOM 914 N N . ASN A 1 113 ? -1.092 -14.474 -21.877 1.00 62.88 113 ASN A N 1
ATOM 915 C CA . ASN A 1 113 ? -0.862 -13.084 -21.490 1.00 62.88 113 ASN A CA 1
ATOM 916 C C . ASN A 1 113 ? 0.607 -12.962 -21.038 1.00 62.88 113 ASN A C 1
ATOM 918 O O . ASN A 1 113 ? 0.976 -13.637 -20.085 1.00 62.88 113 ASN A O 1
ATOM 922 N N . PRO A 1 114 ? 1.461 -12.134 -21.662 1.00 61.28 114 PRO A N 1
ATOM 923 C CA . PRO A 1 114 ? 2.875 -12.047 -21.284 1.00 61.28 114 PRO A CA 1
ATOM 924 C C . PRO A 1 114 ? 3.069 -11.556 -19.840 1.00 61.28 114 PRO A C 1
ATOM 926 O O . PRO A 1 114 ? 4.087 -11.844 -19.223 1.00 61.28 114 PRO A O 1
ATOM 929 N N . ASN A 1 115 ? 2.055 -10.910 -19.251 1.00 57.31 115 ASN A N 1
ATOM 930 C CA . ASN A 1 115 ? 2.023 -10.547 -17.835 1.00 57.31 115 ASN A CA 1
ATOM 931 C C . ASN A 1 115 ? 1.774 -11.757 -16.901 1.00 57.31 115 ASN A C 1
ATOM 933 O O . ASN A 1 115 ? 1.850 -11.640 -15.679 1.00 57.31 115 ASN A O 1
ATOM 937 N N . THR A 1 116 ? 1.518 -12.956 -17.440 1.00 50.06 116 THR A N 1
ATOM 938 C CA . THR A 1 116 ? 1.669 -14.218 -16.703 1.00 50.06 116 THR A CA 1
ATOM 939 C C . THR A 1 116 ? 3.130 -14.637 -16.735 1.00 50.06 116 THR A C 1
ATOM 941 O O . THR A 1 116 ? 3.486 -15.725 -17.182 1.00 50.06 116 THR A O 1
ATOM 944 N N . ASN A 1 117 ? 3.997 -13.777 -16.204 1.00 43.09 117 ASN A N 1
ATOM 945 C CA . ASN A 1 117 ? 5.158 -14.299 -15.518 1.00 43.09 117 ASN A CA 1
ATOM 946 C C . ASN A 1 117 ? 4.594 -15.203 -14.413 1.00 43.09 117 ASN A C 1
ATOM 948 O O . ASN A 1 117 ? 3.990 -14.733 -13.447 1.00 43.09 117 ASN A O 1
ATOM 952 N N . SER A 1 118 ? 4.763 -16.510 -14.577 1.00 45.88 118 SER A N 1
ATOM 953 C CA . SER A 1 118 ? 4.443 -17.567 -13.613 1.00 45.88 118 SER A CA 1
ATOM 954 C C . SER A 1 118 ? 5.103 -17.367 -12.235 1.00 45.88 118 SER A C 1
ATOM 956 O O . SER A 1 118 ? 4.824 -18.134 -11.321 1.00 45.88 118 SER A O 1
ATOM 958 N N . ASN A 1 119 ? 5.890 -16.297 -12.065 1.00 46.53 119 ASN A N 1
ATOM 959 C CA . ASN A 1 119 ? 6.502 -15.842 -10.819 1.00 46.53 119 ASN A CA 1
ATOM 960 C C . ASN A 1 119 ? 5.917 -14.547 -10.217 1.00 46.53 119 ASN A C 1
ATOM 962 O O . ASN A 1 119 ? 6.415 -14.104 -9.191 1.00 46.53 119 ASN A O 1
ATOM 966 N N . ARG A 1 120 ? 4.876 -13.921 -10.792 1.00 49.38 120 ARG A N 1
ATOM 967 C CA . ARG A 1 120 ? 4.205 -12.753 -10.163 1.00 49.38 120 ARG A CA 1
ATOM 968 C C . ARG A 1 120 ? 2.743 -12.971 -9.776 1.00 49.38 120 ARG A C 1
ATOM 970 O O . ARG A 1 120 ? 2.150 -12.105 -9.148 1.00 49.38 120 ARG A O 1
ATOM 977 N N . ARG A 1 121 ? 2.157 -14.119 -10.129 1.00 47.12 121 ARG A N 1
ATOM 978 C CA . ARG A 1 121 ? 0.781 -14.498 -9.750 1.00 47.12 121 ARG A CA 1
ATOM 979 C C . ARG A 1 121 ? 0.690 -15.877 -9.101 1.00 47.12 121 ARG A C 1
ATOM 981 O O . ARG A 1 121 ? -0.319 -16.563 -9.226 1.00 47.12 121 ARG A O 1
ATOM 988 N N . ARG A 1 122 ? 1.733 -16.288 -8.386 1.00 42.47 122 ARG A N 1
ATOM 989 C CA . ARG A 1 122 ? 1.480 -17.019 -7.149 1.00 42.47 122 ARG A CA 1
ATOM 990 C C . ARG A 1 122 ? 1.393 -15.948 -6.084 1.00 42.47 122 ARG A C 1
ATOM 992 O O . ARG A 1 122 ? 2.342 -15.196 -5.907 1.00 42.47 122 ARG A O 1
ATOM 999 N N . SER A 1 123 ? 0.273 -15.913 -5.384 1.00 45.12 123 SER A N 1
ATOM 1000 C CA . SER A 1 123 ? 0.266 -15.681 -3.950 1.00 45.12 123 SER A CA 1
ATOM 1001 C C . SER A 1 123 ? 1.245 -16.673 -3.306 1.00 45.12 123 SER A C 1
ATOM 1003 O O . SER A 1 123 ? 0.870 -17.666 -2.693 1.00 45.12 123 SER A O 1
ATOM 1005 N N . THR A 1 124 ? 2.547 -16.447 -3.495 1.00 44.72 124 THR A N 1
ATOM 1006 C CA . THR A 1 124 ? 3.467 -16.695 -2.404 1.00 44.72 124 THR A CA 1
ATOM 1007 C C . THR A 1 124 ? 2.915 -15.840 -1.269 1.00 44.72 124 THR A C 1
ATOM 1009 O O . THR A 1 124 ? 2.582 -14.675 -1.529 1.00 44.72 124 THR A O 1
ATOM 1012 N N . PRO A 1 125 ? 2.757 -16.379 -0.049 1.00 47.88 125 PRO A N 1
ATOM 1013 C CA . PRO A 1 125 ? 2.653 -15.518 1.119 1.00 47.88 125 PRO A CA 1
ATOM 1014 C C . PRO A 1 125 ? 3.729 -14.461 0.918 1.00 47.88 125 PRO A C 1
ATOM 1016 O O . PRO A 1 125 ? 4.855 -14.839 0.587 1.00 47.88 125 PRO A O 1
ATOM 1019 N N . VAL A 1 126 ? 3.370 -13.175 0.937 1.00 50.97 126 VAL A N 1
ATOM 1020 C CA . VAL A 1 126 ? 4.376 -12.113 0.924 1.00 50.97 126 VAL A CA 1
ATOM 1021 C C . VAL A 1 126 ? 5.377 -12.549 1.985 1.00 50.97 126 VAL A C 1
ATOM 1023 O O . VAL A 1 126 ? 4.995 -12.643 3.152 1.00 50.97 126 VAL A O 1
ATOM 1026 N N . GLU A 1 127 ? 6.584 -12.953 1.573 1.00 51.22 127 GLU A N 1
ATOM 1027 C CA . GLU A 1 127 ? 7.689 -13.181 2.494 1.00 51.22 127 GLU A CA 1
ATOM 1028 C C . GLU A 1 127 ? 7.984 -11.784 3.011 1.00 51.22 127 GLU A C 1
ATOM 1030 O O . GLU A 1 127 ? 8.712 -10.994 2.409 1.00 51.22 127 GLU A O 1
ATOM 1035 N N . LEU A 1 128 ? 7.209 -11.415 4.029 1.00 60.94 128 LEU A N 1
ATOM 1036 C CA . LEU A 1 128 ? 7.315 -10.154 4.709 1.00 60.94 128 LEU A CA 1
ATOM 1037 C C . LEU A 1 128 ? 8.755 -10.123 5.215 1.00 60.94 128 LEU A C 1
ATOM 1039 O O . LEU A 1 128 ? 9.191 -11.097 5.833 1.00 60.94 128 LEU A O 1
ATOM 1043 N N . PRO A 1 129 ? 9.524 -9.074 4.890 1.00 63.81 129 PRO A N 1
ATOM 1044 C CA . PRO A 1 129 ? 10.912 -9.006 5.311 1.00 63.81 129 PRO A CA 1
ATOM 1045 C C . PRO A 1 129 ? 10.984 -9.189 6.832 1.00 63.81 129 PRO A C 1
ATOM 1047 O O . PRO A 1 129 ? 10.109 -8.699 7.548 1.00 63.81 129 PRO A O 1
ATOM 1050 N N . GLU A 1 130 ? 12.034 -9.857 7.322 1.00 66.50 130 GLU A N 1
ATOM 1051 C CA . GLU A 1 130 ? 12.269 -10.164 8.753 1.00 66.50 130 GLU A CA 1
ATOM 1052 C C . GLU A 1 130 ? 12.254 -8.916 9.670 1.00 66.50 130 GLU A C 1
ATOM 1054 O O . GLU A 1 130 ? 12.232 -9.009 10.896 1.00 66.50 130 GLU A O 1
ATOM 1059 N N . ASN A 1 131 ? 12.253 -7.720 9.073 1.00 76.38 131 ASN A N 1
ATOM 1060 C CA . ASN A 1 131 ? 12.167 -6.421 9.733 1.00 76.38 131 ASN A CA 1
ATOM 1061 C C . ASN A 1 131 ? 10.831 -5.719 9.441 1.00 76.38 131 ASN A C 1
ATOM 1063 O O . ASN A 1 131 ? 10.785 -4.517 9.165 1.00 76.38 131 ASN A O 1
ATOM 1067 N N . SER A 1 132 ? 9.736 -6.477 9.464 1.00 84.25 132 SER A N 1
ATOM 1068 C CA . SER A 1 132 ? 8.386 -5.941 9.324 1.00 84.25 132 SER A CA 1
ATOM 1069 C C . SER A 1 132 ? 7.608 -6.054 10.630 1.00 84.25 132 SER A C 1
ATOM 1071 O O . SER A 1 132 ? 7.741 -7.009 11.396 1.00 84.25 132 SER A O 1
ATOM 1073 N N . TYR A 1 133 ? 6.780 -5.048 10.884 1.00 88.38 133 TYR A N 1
ATOM 1074 C CA . TYR A 1 133 ? 5.869 -5.031 12.017 1.00 88.38 133 TYR A CA 1
ATOM 1075 C C . TYR A 1 133 ? 4.443 -5.059 11.499 1.00 88.38 133 TYR A C 1
ATOM 1077 O O . TYR A 1 133 ? 4.057 -4.263 10.641 1.00 88.38 133 TYR A O 1
ATOM 1085 N N . ARG A 1 134 ? 3.643 -5.965 12.044 1.00 88.50 134 ARG A N 1
ATOM 1086 C CA . ARG A 1 134 ? 2.201 -5.997 11.845 1.00 88.50 134 ARG A CA 1
ATOM 1087 C C . ARG A 1 134 ? 1.544 -4.981 12.769 1.00 88.50 134 ARG A C 1
ATOM 1089 O O . ARG A 1 134 ? 1.851 -4.929 13.959 1.00 88.50 134 ARG A O 1
ATOM 1096 N N . VAL A 1 135 ? 0.613 -4.213 12.214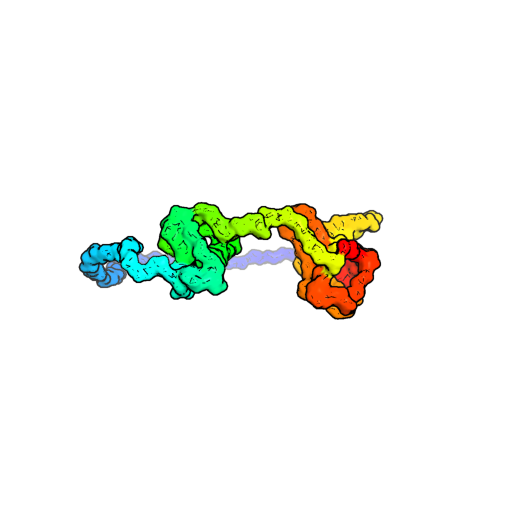 1.00 90.00 135 VAL A N 1
ATOM 1097 C CA . VAL A 1 135 ? -0.181 -3.214 12.927 1.00 90.00 135 VAL A CA 1
ATOM 1098 C C . VAL A 1 135 ? -1.647 -3.621 12.887 1.00 90.00 135 VAL A C 1
ATOM 1100 O O . VAL A 1 135 ? -2.262 -3.716 11.821 1.00 90.00 135 VAL A O 1
ATOM 1103 N N . GLU A 1 136 ? -2.208 -3.863 14.066 1.00 90.25 136 GLU A N 1
ATOM 1104 C CA . GLU A 1 136 ? -3.630 -4.135 14.260 1.00 90.25 136 GLU A CA 1
ATOM 1105 C C . GLU A 1 136 ? -4.326 -2.886 14.796 1.00 90.25 136 GLU A C 1
ATOM 1107 O O . GLU A 1 136 ? -3.795 -2.212 15.675 1.00 90.25 136 GLU A O 1
ATOM 1112 N N . PHE A 1 137 ? -5.520 -2.586 14.292 1.00 91.19 137 PHE A N 1
ATOM 1113 C CA . PHE A 1 137 ? -6.288 -1.411 14.700 1.00 91.19 137 PHE A CA 1
ATOM 1114 C C . PHE A 1 137 ? -7.475 -1.825 15.553 1.00 91.19 137 PHE A C 1
ATOM 1116 O O . PHE A 1 137 ? -8.192 -2.766 15.206 1.00 91.19 137 PHE A O 1
ATOM 1123 N N . PHE A 1 138 ? -7.721 -1.090 16.635 1.00 91.94 138 PHE A N 1
ATOM 1124 C CA . PHE A 1 138 ? -8.831 -1.347 17.540 1.00 91.94 138 PHE A CA 1
ATOM 1125 C C . PHE A 1 138 ? -9.683 -0.100 17.743 1.00 91.94 138 PHE A C 1
ATOM 1127 O O . PHE A 1 138 ? -9.199 1.012 17.978 1.00 91.94 138 PHE A O 1
ATOM 1134 N N . ARG A 1 139 ? -10.993 -0.320 17.706 1.00 92.12 139 ARG A N 1
ATOM 1135 C CA . ARG A 1 139 ? -12.001 0.638 18.152 1.00 92.12 139 ARG A CA 1
ATOM 1136 C C . ARG A 1 139 ? -12.563 0.202 19.491 1.00 92.12 139 ARG A C 1
ATOM 1138 O O . ARG A 1 139 ? -12.599 -0.990 19.784 1.00 92.12 139 ARG A O 1
ATOM 1145 N N . THR A 1 140 ? -13.050 1.150 20.273 1.00 89.12 140 THR A N 1
ATOM 1146 C CA . THR A 1 140 ? -13.870 0.840 21.447 1.00 89.12 140 THR A CA 1
ATOM 1147 C C . THR A 1 140 ? -15.339 0.882 21.065 1.00 89.12 140 THR A C 1
ATOM 1149 O O . THR A 1 140 ? -15.784 1.868 20.472 1.00 89.12 140 THR A O 1
ATOM 1152 N N . ASP A 1 141 ? -16.090 -0.159 21.402 1.00 86.56 141 ASP A N 1
ATOM 1153 C CA . ASP A 1 141 ? -17.549 -0.119 21.320 1.00 86.56 141 ASP A CA 1
ATOM 1154 C C . ASP A 1 141 ? -18.161 0.702 22.478 1.00 86.56 141 ASP A C 1
ATOM 1156 O O . ASP A 1 141 ? -17.454 1.260 23.322 1.00 86.56 141 ASP A O 1
ATOM 1160 N N . GLY A 1 142 ? -19.494 0.804 22.513 1.00 83.81 142 GLY A N 1
ATOM 1161 C CA . GLY A 1 142 ? -20.218 1.520 23.572 1.00 83.81 142 GLY A CA 1
ATOM 1162 C C . GLY A 1 142 ? -20.079 0.904 24.971 1.00 83.81 142 GLY A C 1
ATOM 1163 O O . GLY A 1 142 ? -20.473 1.537 25.946 1.00 83.81 142 GLY A O 1
ATOM 1164 N N . GLU A 1 143 ? -19.508 -0.297 25.075 1.00 86.62 143 GLU A N 1
ATOM 1165 C CA . GLU A 1 143 ? -19.256 -1.026 26.320 1.00 86.62 143 GLU A CA 1
ATOM 1166 C C . GLU A 1 143 ? -17.760 -1.018 26.701 1.00 86.62 143 GLU A C 1
ATOM 1168 O O . GLU A 1 143 ? -17.361 -1.674 27.659 1.00 86.62 143 GLU A O 1
ATOM 1173 N N . ASN A 1 144 ? -16.934 -0.227 25.999 1.00 84.31 144 ASN A N 1
ATOM 1174 C CA . ASN A 1 144 ? -15.474 -0.139 26.141 1.00 84.31 144 ASN A CA 1
ATOM 1175 C C . ASN A 1 144 ? -14.701 -1.424 25.787 1.00 84.31 144 ASN A C 1
ATOM 1177 O O . ASN A 1 144 ? -13.522 -1.546 26.128 1.00 84.31 144 ASN A O 1
ATOM 1181 N N . ASN A 1 145 ? -15.303 -2.361 25.060 1.00 88.06 145 ASN A N 1
ATOM 1182 C CA . ASN A 1 145 ? -14.584 -3.511 24.529 1.00 88.06 145 ASN A CA 1
ATOM 1183 C C . ASN A 1 145 ? -13.744 -3.102 23.316 1.00 88.06 145 ASN A C 1
ATOM 1185 O O . ASN A 1 145 ? -14.172 -2.316 22.466 1.00 88.06 145 ASN A O 1
ATOM 1189 N N . ARG A 1 146 ? -12.547 -3.685 23.206 1.00 89.50 146 ARG A N 1
ATOM 1190 C CA . ARG A 1 146 ? -11.665 -3.516 22.047 1.00 89.50 146 ARG A CA 1
ATOM 1191 C C . ARG A 1 146 ? -12.142 -4.410 20.904 1.00 89.50 146 ARG A C 1
ATOM 1193 O O . ARG A 1 146 ? -12.066 -5.632 20.990 1.00 89.50 146 ARG A O 1
ATOM 1200 N N . VAL A 1 147 ? -12.605 -3.795 19.822 1.00 90.69 147 VAL A N 1
ATOM 1201 C CA . VAL A 1 147 ? -13.072 -4.474 18.610 1.00 90.69 147 VAL A CA 1
ATOM 1202 C C . VAL A 1 147 ? -12.053 -4.248 17.490 1.00 90.69 147 VAL A C 1
ATOM 1204 O O . VAL A 1 147 ? -11.727 -3.090 17.212 1.00 90.69 147 VAL A O 1
ATOM 1207 N N . PRO A 1 148 ? -11.549 -5.306 16.829 1.00 90.25 148 PRO A N 1
ATOM 1208 C CA . PRO A 1 148 ? -10.611 -5.155 15.725 1.00 90.25 148 PRO A CA 1
ATOM 1209 C C . PRO A 1 148 ? -11.284 -4.481 14.522 1.00 90.25 148 PRO A C 1
ATOM 1211 O O . PRO A 1 148 ? -12.441 -4.762 14.198 1.00 90.25 148 PRO A O 1
ATOM 1214 N N . VAL A 1 149 ? -10.546 -3.601 13.854 1.00 90.44 149 VAL A N 1
ATOM 1215 C CA . VAL A 1 149 ? -10.974 -2.866 12.658 1.00 90.44 149 VAL A CA 1
ATOM 1216 C C . VAL A 1 149 ? -10.103 -3.290 11.485 1.00 90.44 149 VAL A C 1
ATOM 1218 O O . VAL A 1 149 ? -8.879 -3.337 11.603 1.00 90.44 149 VAL A O 1
ATOM 1221 N N . ARG A 1 150 ? -10.724 -3.598 10.341 1.00 88.06 150 ARG A N 1
ATOM 1222 C CA . ARG A 1 150 ? -9.977 -3.916 9.120 1.00 88.06 150 ARG A CA 1
ATOM 1223 C C . ARG A 1 150 ? -9.414 -2.635 8.526 1.00 88.06 150 ARG A C 1
ATOM 1225 O O . ARG A 1 150 ? -10.105 -1.624 8.469 1.00 88.06 150 ARG A O 1
ATOM 1232 N N . VAL A 1 151 ? -8.204 -2.697 7.978 1.00 87.50 151 VAL A N 1
ATOM 1233 C CA . VAL A 1 151 ? -7.563 -1.547 7.311 1.00 87.50 151 VAL A CA 1
ATOM 1234 C C . VAL A 1 151 ? -8.409 -0.950 6.180 1.00 87.50 151 VAL A C 1
ATOM 1236 O O . VAL A 1 151 ? -8.348 0.254 5.924 1.00 87.50 151 VAL A O 1
ATOM 1239 N N . GLN A 1 152 ? -9.204 -1.773 5.495 1.00 84.44 152 GLN A N 1
ATOM 1240 C CA . GLN A 1 152 ? -10.124 -1.342 4.436 1.00 84.44 152 GLN A CA 1
ATOM 1241 C C . GLN A 1 152 ? -11.222 -0.402 4.950 1.00 84.44 152 GLN A C 1
ATOM 1243 O O . GLN A 1 152 ? -11.609 0.525 4.244 1.00 84.44 152 GLN A O 1
ATOM 1248 N N . ASP A 1 153 ? -11.666 -0.607 6.191 1.00 87.81 153 ASP A N 1
ATOM 1249 C CA . ASP A 1 153 ? -12.753 0.157 6.805 1.00 87.81 153 ASP A CA 1
ATOM 1250 C C . ASP A 1 153 ? -12.274 1.513 7.348 1.00 87.81 153 ASP A C 1
ATOM 1252 O O . ASP A 1 153 ? -13.086 2.354 7.730 1.00 87.81 153 ASP A O 1
ATOM 1256 N N . ILE A 1 154 ? -10.956 1.743 7.381 1.00 88.00 154 ILE A N 1
ATOM 1257 C CA . ILE A 1 154 ? -10.363 2.976 7.900 1.00 88.00 154 ILE A CA 1
ATOM 1258 C C . ILE A 1 154 ? -10.427 4.069 6.820 1.00 88.00 154 ILE A C 1
ATOM 1260 O O . ILE A 1 154 ? -9.838 3.905 5.742 1.00 88.00 154 ILE A O 1
ATOM 1264 N N . PRO A 1 155 ? -11.064 5.223 7.093 1.00 89.94 155 PRO A N 1
ATOM 1265 C CA . PRO A 1 155 ? -11.084 6.354 6.176 1.00 89.94 155 PRO A CA 1
ATOM 1266 C C . PRO A 1 155 ? -9.672 6.834 5.824 1.00 89.94 155 PRO A C 1
ATOM 1268 O O . PRO A 1 155 ? -8.797 6.926 6.685 1.00 89.94 155 PRO A O 1
ATOM 1271 N N . THR A 1 156 ? -9.454 7.252 4.575 1.00 87.69 156 THR A N 1
ATOM 1272 C CA . THR A 1 156 ? -8.146 7.751 4.104 1.00 87.69 156 THR A CA 1
ATOM 1273 C C . THR A 1 156 ? -7.592 8.889 4.968 1.00 87.69 156 THR A C 1
ATOM 1275 O O . THR A 1 156 ? -6.388 8.966 5.195 1.00 87.69 156 THR A O 1
ATOM 1278 N N . ARG A 1 157 ? -8.470 9.756 5.491 1.00 88.69 157 ARG A N 1
ATOM 1279 C CA . ARG A 1 157 ? -8.083 10.847 6.396 1.00 88.69 157 ARG A CA 1
ATOM 1280 C C . ARG A 1 157 ? -7.542 10.329 7.732 1.00 88.69 157 ARG A C 1
ATOM 1282 O O . ARG A 1 157 ? -6.539 10.843 8.208 1.00 88.69 157 ARG A O 1
ATOM 1289 N N . GLU A 1 158 ? -8.167 9.306 8.309 1.00 88.81 158 GLU A N 1
ATOM 1290 C CA . GLU A 1 158 ? -7.689 8.688 9.552 1.00 88.81 158 GLU A CA 1
ATOM 1291 C C . GLU A 1 158 ? -6.365 7.954 9.329 1.00 88.81 15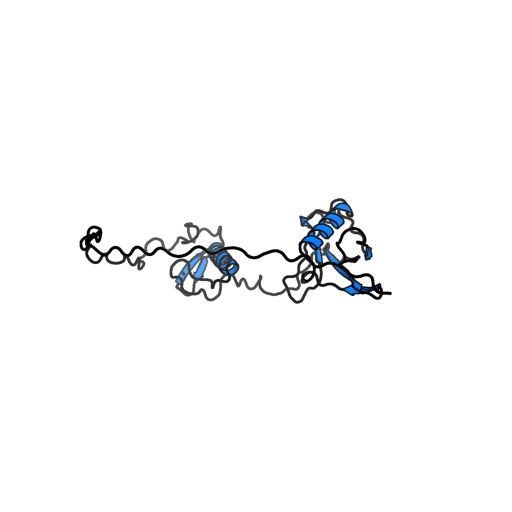8 GLU A C 1
ATOM 1293 O O . GLU A 1 158 ? -5.453 8.098 10.137 1.00 88.81 158 GLU A O 1
ATOM 1298 N N . LYS A 1 159 ? -6.209 7.258 8.193 1.00 88.44 159 LYS A N 1
ATOM 1299 C CA . LYS A 1 159 ? -4.926 6.646 7.806 1.00 88.44 159 LYS A CA 1
ATOM 1300 C C . LYS A 1 159 ? -3.794 7.672 7.785 1.00 88.44 159 LYS A C 1
ATOM 1302 O O . LYS A 1 159 ? -2.723 7.403 8.318 1.00 88.44 159 LYS A O 1
ATOM 1307 N N . ALA A 1 160 ? -4.035 8.847 7.201 1.00 89.00 160 ALA A N 1
ATOM 1308 C CA . ALA A 1 160 ? -3.047 9.920 7.163 1.00 89.00 160 ALA A CA 1
ATOM 1309 C C . ALA A 1 160 ? -2.677 10.411 8.572 1.00 89.00 160 ALA A C 1
ATOM 1311 O O . ALA A 1 160 ? -1.494 10.547 8.868 1.00 89.00 160 ALA A O 1
ATOM 1312 N N . ASN A 1 161 ? -3.659 10.609 9.458 1.00 90.88 161 ASN A N 1
ATOM 1313 C CA . ASN A 1 161 ? -3.393 11.009 10.843 1.00 90.88 161 ASN A CA 1
ATOM 1314 C C . ASN A 1 161 ? -2.578 9.953 11.604 1.00 90.88 161 ASN A C 1
ATOM 1316 O O . ASN A 1 161 ? -1.652 10.306 12.327 1.00 90.88 161 ASN A O 1
ATOM 1320 N N . ILE A 1 162 ? -2.891 8.667 11.416 1.00 90.25 162 ILE A N 1
ATOM 1321 C CA . ILE A 1 162 ? -2.142 7.561 12.027 1.00 90.25 162 ILE A CA 1
ATOM 1322 C C . ILE A 1 162 ? -0.700 7.542 11.513 1.00 90.25 162 ILE A C 1
ATOM 1324 O O . ILE A 1 162 ? 0.217 7.385 12.310 1.00 90.25 162 ILE A O 1
ATOM 1328 N N . ILE A 1 163 ? -0.480 7.734 10.208 1.00 90.38 163 ILE A N 1
ATOM 1329 C CA . ILE A 1 163 ? 0.875 7.827 9.638 1.00 90.38 163 ILE A CA 1
ATOM 1330 C C . ILE A 1 163 ? 1.643 8.979 10.277 1.00 90.38 163 ILE A C 1
ATOM 1332 O O . ILE A 1 163 ? 2.766 8.775 10.721 1.00 90.38 163 ILE A O 1
ATOM 1336 N N . VAL A 1 164 ? 1.034 10.166 10.357 1.00 91.75 164 VAL A N 1
ATOM 1337 C CA . VAL A 1 164 ? 1.665 11.334 10.985 1.00 91.75 164 VAL A CA 1
ATOM 1338 C C . VAL A 1 164 ? 2.029 11.024 12.433 1.00 91.75 164 VAL A C 1
ATOM 1340 O O . VAL A 1 164 ? 3.161 11.274 12.822 1.00 91.75 164 VAL A O 1
ATOM 1343 N N . PHE A 1 165 ? 1.113 10.424 13.197 1.00 92.06 165 PHE A N 1
ATOM 1344 C CA . PHE A 1 165 ? 1.373 10.027 14.577 1.00 92.06 165 PHE A CA 1
ATOM 1345 C C . PHE A 1 165 ? 2.550 9.049 14.695 1.00 92.06 165 PHE A C 1
ATOM 1347 O O . PHE A 1 165 ? 3.452 9.280 15.492 1.00 92.06 165 PHE A O 1
ATOM 1354 N N . LEU A 1 166 ? 2.583 7.991 13.881 1.00 90.12 166 LEU A N 1
ATOM 1355 C CA . LEU A 1 166 ? 3.662 6.999 13.908 1.00 90.12 166 LEU A CA 1
ATOM 1356 C C . LEU A 1 166 ? 5.020 7.620 13.556 1.00 90.12 166 LEU A C 1
ATOM 1358 O O . LEU A 1 166 ? 6.004 7.331 14.222 1.00 90.12 166 LEU A O 1
ATOM 1362 N N . VAL A 1 167 ? 5.065 8.496 12.550 1.00 90.25 167 VAL A N 1
ATOM 1363 C CA . VAL A 1 167 ? 6.284 9.227 12.158 1.00 90.25 167 VAL A CA 1
ATOM 1364 C C . VAL A 1 167 ? 6.743 10.189 13.259 1.00 90.25 167 VAL A C 1
ATOM 1366 O O . VAL A 1 167 ? 7.936 10.404 13.429 1.00 90.25 167 VAL A O 1
ATOM 1369 N N . THR A 1 168 ? 5.816 10.782 14.019 1.00 90.50 168 THR A N 1
ATOM 1370 C CA . THR A 1 168 ? 6.178 11.656 15.148 1.00 90.50 168 THR A CA 1
ATOM 1371 C C . THR A 1 168 ? 6.597 10.893 16.401 1.00 90.50 168 THR A C 1
ATOM 1373 O O . THR A 1 168 ? 7.420 11.397 17.156 1.00 90.50 168 THR A O 1
ATOM 1376 N N . GLU A 1 169 ? 6.020 9.714 16.638 1.00 91.06 169 GLU A N 1
ATOM 1377 C CA . GLU A 1 169 ? 6.281 8.897 17.829 1.00 91.06 169 GLU A CA 1
ATOM 1378 C C . GLU A 1 169 ? 7.575 8.082 17.689 1.00 91.06 169 GLU A C 1
ATOM 1380 O O . GLU A 1 169 ? 8.302 7.891 18.663 1.00 91.06 169 GLU A O 1
ATOM 1385 N N . PHE A 1 170 ? 7.877 7.606 16.477 1.00 88.38 170 PHE A N 1
ATOM 1386 C CA . PHE A 1 170 ? 9.071 6.819 16.188 1.00 88.38 170 PHE A CA 1
ATOM 1387 C C . PHE A 1 170 ? 10.092 7.657 15.421 1.00 88.38 170 PHE A C 1
ATOM 1389 O O . PHE A 1 170 ? 9.916 7.942 14.237 1.00 88.38 170 PHE A O 1
ATOM 1396 N N . GLU A 1 171 ? 11.183 8.016 16.100 1.00 84.38 171 GLU A N 1
ATOM 1397 C CA . GLU A 1 171 ? 12.336 8.657 15.464 1.00 84.38 171 GLU A CA 1
ATOM 1398 C C . GLU A 1 171 ? 12.851 7.794 14.297 1.00 84.38 171 GLU A C 1
ATOM 1400 O O . GLU A 1 171 ? 12.838 6.562 14.356 1.00 84.38 171 GLU A O 1
ATOM 1405 N N . ASP A 1 172 ? 13.265 8.457 13.215 1.00 83.50 172 ASP A N 1
ATOM 1406 C CA . ASP A 1 172 ? 13.758 7.852 11.969 1.00 83.50 172 ASP A CA 1
ATOM 1407 C C . ASP A 1 172 ? 12.749 6.999 11.171 1.00 83.50 172 ASP A C 1
ATOM 1409 O O . ASP A 1 172 ? 13.105 6.431 10.133 1.00 83.50 172 ASP A O 1
ATOM 1413 N N . LEU A 1 173 ? 11.477 6.935 11.585 1.00 85.75 173 LEU A N 1
ATOM 1414 C CA . LEU A 1 173 ? 10.422 6.322 10.783 1.00 85.75 173 LEU A CA 1
ATOM 1415 C C . LEU A 1 173 ? 9.902 7.319 9.738 1.00 85.75 173 LEU A C 1
ATOM 1417 O O . LEU A 1 173 ? 9.324 8.344 10.083 1.00 85.75 173 LEU A O 1
ATOM 1421 N N . ASP A 1 174 ? 10.049 7.006 8.450 1.00 85.31 174 ASP A N 1
ATOM 1422 C CA . ASP A 1 174 ? 9.448 7.800 7.373 1.00 85.31 174 ASP A CA 1
ATOM 1423 C C . ASP A 1 174 ? 8.073 7.236 6.975 1.00 85.31 174 ASP A C 1
ATOM 1425 O O . ASP A 1 174 ? 7.793 6.038 7.046 1.00 85.31 174 ASP A O 1
ATOM 1429 N N . SER A 1 175 ? 7.211 8.115 6.479 1.00 84.38 175 SER A N 1
ATOM 1430 C CA . SER A 1 175 ? 5.935 7.791 5.846 1.00 84.38 175 SER A CA 1
ATOM 1431 C C . SER A 1 175 ? 6.050 6.727 4.743 1.00 84.38 175 SER A C 1
ATOM 1433 O O . SER A 1 175 ? 5.129 5.931 4.573 1.00 84.38 175 SER A O 1
ATOM 1435 N N . TYR A 1 176 ? 7.184 6.654 4.032 1.00 82.06 176 TYR A N 1
ATOM 1436 C CA . TYR A 1 176 ? 7.438 5.634 3.004 1.00 82.06 176 TYR A CA 1
ATOM 1437 C C . TYR A 1 176 ? 7.603 4.213 3.567 1.00 82.06 176 TYR A C 1
ATOM 1439 O O . TYR A 1 176 ? 7.396 3.237 2.837 1.00 82.06 176 TYR A O 1
ATOM 1447 N N . ASN A 1 177 ? 7.945 4.086 4.851 1.00 81.88 177 ASN A N 1
ATOM 1448 C CA . ASN A 1 177 ? 8.097 2.811 5.551 1.00 81.88 177 ASN A CA 1
ATOM 1449 C C . ASN A 1 177 ? 6.752 2.249 6.033 1.00 81.88 177 ASN A C 1
ATOM 1451 O O . ASN A 1 177 ? 6.671 1.093 6.442 1.00 81.88 177 ASN A O 1
ATOM 1455 N N . ILE A 1 178 ? 5.677 3.036 5.990 1.00 83.56 178 ILE A N 1
ATOM 1456 C CA . ILE A 1 178 ? 4.363 2.630 6.488 1.00 83.56 178 ILE A CA 1
ATOM 1457 C C . ILE A 1 178 ? 3.478 2.266 5.296 1.00 83.56 178 ILE A C 1
ATOM 1459 O O . ILE A 1 178 ? 3.184 3.098 4.437 1.00 83.56 178 ILE A O 1
ATOM 1463 N N . ARG A 1 179 ? 3.024 1.010 5.236 1.00 81.88 179 ARG A N 1
ATOM 1464 C CA . ARG A 1 179 ? 2.125 0.523 4.186 1.00 81.88 179 ARG A CA 1
ATOM 1465 C C . ARG A 1 179 ? 0.878 -0.111 4.779 1.00 81.88 179 ARG A C 1
ATOM 1467 O O . ARG A 1 179 ? 0.898 -1.167 5.406 1.00 81.88 179 ARG A O 1
ATOM 1474 N N . PHE A 1 180 ? -0.256 0.508 4.502 1.00 80.56 180 PHE A N 1
ATOM 1475 C CA . PHE A 1 180 ? -1.559 -0.069 4.796 1.00 80.56 180 PHE A CA 1
ATOM 1476 C C . PHE A 1 180 ? -2.014 -0.920 3.613 1.00 80.56 180 PHE A C 1
ATOM 1478 O O . PHE A 1 180 ? -2.743 -0.443 2.745 1.00 80.56 180 PHE A O 1
ATOM 1485 N N . ASN A 1 181 ? -1.557 -2.171 3.567 1.00 66.75 181 ASN A N 1
ATOM 1486 C CA . ASN A 1 181 ? -2.055 -3.132 2.590 1.00 66.75 181 ASN A CA 1
ATOM 1487 C C . ASN A 1 181 ? -3.468 -3.556 2.996 1.00 66.75 181 ASN A C 1
ATOM 1489 O O . ASN A 1 181 ? -3.700 -3.981 4.120 1.00 66.75 181 ASN A O 1
ATOM 1493 N N . GLY A 1 182 ? -4.418 -3.409 2.083 1.00 56.84 182 GLY A N 1
ATOM 1494 C CA . GLY A 1 182 ? -5.792 -3.852 2.295 1.00 56.84 182 GLY A CA 1
ATOM 1495 C C . GLY A 1 182 ? -6.490 -4.198 0.992 1.00 56.84 182 GLY A C 1
ATOM 1496 O O . GLY A 1 182 ? -7.707 -4.159 0.952 1.00 56.84 182 GLY A O 1
ATOM 1497 N N . GLU A 1 183 ? -5.760 -4.464 -0.090 1.00 51.12 183 GLU A N 1
ATOM 1498 C CA . GLU A 1 183 ? -6.383 -4.793 -1.381 1.00 51.12 183 GLU A CA 1
ATOM 1499 C C . GLU A 1 183 ? -6.668 -6.291 -1.533 1.00 51.12 183 GLU A C 1
ATOM 1501 O O . GLU A 1 183 ? -7.582 -6.658 -2.267 1.00 51.12 183 GLU A O 1
ATOM 1506 N N . ASP A 1 184 ? -5.980 -7.144 -0.773 1.00 59.00 184 ASP A N 1
ATOM 1507 C CA . ASP A 1 184 ? -6.274 -8.572 -0.727 1.00 59.00 184 ASP A CA 1
ATOM 1508 C C . ASP A 1 184 ? -7.295 -8.843 0.391 1.00 59.00 184 ASP A C 1
ATOM 1510 O O . ASP A 1 184 ? -7.056 -8.508 1.554 1.00 59.00 184 ASP A O 1
ATOM 1514 N N . GLU A 1 185 ? -8.442 -9.445 0.047 1.00 58.78 185 GLU A N 1
ATOM 1515 C CA . GLU A 1 185 ? -9.548 -9.763 0.976 1.00 58.78 185 GLU A CA 1
ATOM 1516 C C . GLU A 1 185 ? -9.106 -10.580 2.206 1.00 58.78 185 GLU A C 1
ATOM 1518 O O . GLU A 1 185 ? -9.770 -10.556 3.246 1.00 58.78 185 GLU A O 1
ATOM 1523 N N . ASP A 1 186 ? -7.957 -11.246 2.108 1.00 67.50 186 ASP A N 1
ATOM 1524 C CA . ASP A 1 186 ? -7.410 -12.135 3.125 1.00 67.50 186 ASP A CA 1
ATOM 1525 C C . ASP A 1 186 ? -6.562 -11.423 4.193 1.00 67.50 186 ASP A C 1
ATOM 1527 O O . ASP A 1 186 ? -6.173 -12.056 5.177 1.00 67.50 186 ASP A O 1
ATOM 1531 N N . ASN A 1 187 ? -6.272 -10.120 4.047 1.00 71.06 187 ASN A N 1
ATOM 1532 C CA . ASN A 1 187 ? -5.370 -9.418 4.960 1.00 71.06 187 ASN A CA 1
ATOM 1533 C C . ASN A 1 187 ? -5.980 -8.153 5.594 1.00 71.06 187 ASN A C 1
ATOM 1535 O O . ASN A 1 187 ? -5.939 -7.069 5.008 1.00 71.06 187 ASN A O 1
ATOM 1539 N N . PRO A 1 188 ? -6.526 -8.250 6.821 1.00 74.44 188 PRO A N 1
ATOM 1540 C CA . PRO A 1 188 ? -7.133 -7.113 7.501 1.00 74.44 188 PRO A CA 1
ATOM 1541 C C . PRO A 1 188 ? -6.120 -6.186 8.199 1.00 74.44 188 PRO A C 1
ATOM 1543 O O . PRO A 1 188 ? -6.565 -5.249 8.867 1.00 74.44 188 PRO A O 1
ATOM 1546 N N . TYR A 1 189 ? -4.807 -6.432 8.084 1.00 77.19 189 TYR A N 1
ATOM 1547 C CA . TYR A 1 189 ? -3.760 -5.790 8.891 1.00 77.19 189 TYR A CA 1
ATOM 1548 C C . TYR A 1 189 ? -2.936 -4.743 8.131 1.00 77.19 189 TYR A C 1
ATOM 1550 O O . TYR A 1 189 ? -2.728 -4.836 6.925 1.00 77.19 189 TYR A O 1
ATOM 1558 N N . GLY A 1 190 ? -2.446 -3.736 8.859 1.00 79.19 190 GLY A N 1
ATOM 1559 C CA . GLY A 1 190 ? -1.445 -2.799 8.353 1.00 79.19 190 GLY A CA 1
ATOM 1560 C C . GLY A 1 190 ? -0.037 -3.344 8.572 1.00 79.19 190 GLY A C 1
ATOM 1561 O O . GLY A 1 190 ? 0.170 -4.178 9.453 1.00 79.19 190 GLY A O 1
ATOM 1562 N N . TYR A 1 191 ? 0.938 -2.856 7.807 1.00 82.62 191 TYR A N 1
ATOM 1563 C CA . TYR A 1 191 ? 2.335 -3.251 7.966 1.00 82.62 191 TYR A CA 1
ATOM 1564 C C . TYR A 1 191 ? 3.251 -2.033 7.982 1.00 82.62 191 TYR A C 1
ATOM 1566 O O . TYR A 1 191 ? 3.128 -1.117 7.169 1.00 82.62 191 TYR A O 1
ATOM 1574 N N . ILE A 1 192 ? 4.212 -2.045 8.894 1.00 80.94 192 ILE A N 1
ATOM 1575 C CA . ILE A 1 192 ? 5.370 -1.160 8.850 1.00 80.94 192 ILE A CA 1
ATOM 1576 C C . ILE A 1 192 ? 6.507 -1.995 8.278 1.00 80.94 192 ILE A C 1
ATOM 1578 O O . ILE A 1 192 ? 6.890 -3.013 8.851 1.00 80.94 192 ILE A O 1
ATOM 1582 N N . VAL A 1 193 ? 7.014 -1.586 7.122 1.00 80.12 193 VAL A N 1
ATOM 1583 C CA . VAL A 1 193 ? 8.142 -2.218 6.448 1.00 80.12 193 VAL A CA 1
ATOM 1584 C C . VAL A 1 193 ? 9.337 -1.300 6.627 1.00 80.12 193 VAL A C 1
ATOM 1586 O O . VAL A 1 193 ? 9.440 -0.255 5.982 1.00 80.12 193 VAL A O 1
ATOM 1589 N N . LEU A 1 194 ? 10.253 -1.686 7.510 1.00 73.75 194 LEU A N 1
ATOM 1590 C CA . LEU A 1 194 ? 11.547 -1.027 7.576 1.00 73.75 194 LEU A CA 1
ATOM 1591 C C . LEU A 1 194 ? 12.325 -1.474 6.331 1.00 73.75 194 LEU A C 1
ATOM 1593 O O . LEU A 1 194 ? 12.660 -2.648 6.214 1.00 73.75 194 LEU A O 1
ATOM 1597 N N . GLY A 1 195 ? 12.490 -0.573 5.354 1.00 67.81 195 GLY A N 1
ATOM 1598 C CA . GLY A 1 195 ? 13.208 -0.843 4.103 1.00 67.81 195 GLY A CA 1
ATOM 1599 C C . GLY A 1 195 ? 14.711 -1.051 4.325 1.00 67.81 195 GLY A C 1
ATOM 1600 O O . GLY A 1 195 ? 15.129 -1.734 5.252 1.00 67.81 195 GLY A O 1
ATOM 1601 N N . ASP A 1 196 ? 15.552 -0.416 3.511 1.00 62.19 196 ASP A N 1
ATOM 1602 C CA . ASP A 1 196 ? 17.008 -0.652 3.521 1.00 62.19 196 ASP A CA 1
ATOM 1603 C C . ASP A 1 196 ? 17.739 -0.166 4.791 1.00 62.19 196 ASP A C 1
ATOM 1605 O O . ASP A 1 196 ? 18.948 -0.355 4.916 1.00 62.19 196 ASP A O 1
ATOM 1609 N N . ASN A 1 197 ? 17.030 0.441 5.753 1.00 58.28 197 ASN A N 1
ATOM 1610 C CA . ASN A 1 197 ? 17.609 0.917 7.010 1.00 58.28 197 ASN A CA 1
ATOM 1611 C C . ASN A 1 197 ? 16.886 0.372 8.264 1.00 58.28 197 ASN A C 1
ATOM 1613 O O . ASN A 1 197 ? 16.279 1.137 9.015 1.00 58.28 197 ASN A O 1
ATOM 1617 N N . PRO A 1 198 ? 16.925 -0.950 8.515 1.00 61.38 198 PRO A N 1
ATOM 1618 C CA . PRO A 1 198 ? 16.204 -1.568 9.628 1.00 61.38 198 PRO A CA 1
ATOM 1619 C C . PRO A 1 198 ? 16.860 -1.345 10.999 1.00 61.38 198 PRO A C 1
ATOM 1621 O O . PRO A 1 198 ? 16.236 -1.618 12.018 1.00 61.38 198 PRO A O 1
ATOM 1624 N N . TYR A 1 199 ? 18.110 -0.872 11.043 1.00 58.34 199 TYR A N 1
ATOM 1625 C CA . TYR A 1 199 ? 18.900 -0.799 12.278 1.00 58.34 199 TYR A CA 1
ATOM 1626 C C . TYR A 1 199 ? 18.789 0.534 13.025 1.00 58.34 199 TYR A C 1
ATOM 1628 O O . TYR A 1 199 ? 19.222 0.607 14.173 1.00 58.34 199 TYR A O 1
ATOM 1636 N N . ASN A 1 200 ? 18.196 1.562 12.409 1.00 65.75 200 ASN A N 1
ATOM 1637 C CA . ASN A 1 200 ? 18.050 2.877 13.039 1.00 65.75 200 ASN A CA 1
ATOM 1638 C C . ASN A 1 200 ? 16.670 3.098 13.669 1.00 65.75 200 ASN A C 1
ATOM 1640 O O . ASN A 1 200 ? 16.544 3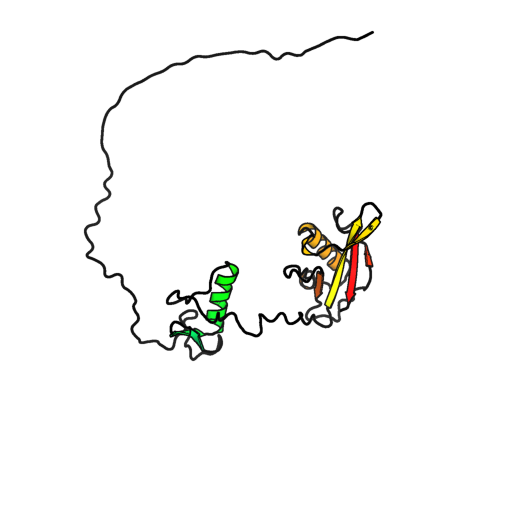.923 14.565 1.00 65.75 200 ASN A O 1
ATOM 1644 N N . VAL A 1 201 ? 15.647 2.344 13.255 1.00 75.19 201 VAL A N 1
ATOM 1645 C CA . VAL A 1 201 ? 14.279 2.549 13.745 1.00 75.19 201 VAL A CA 1
ATOM 1646 C C . VAL A 1 201 ? 13.948 1.525 14.823 1.00 75.19 201 VAL A C 1
ATOM 1648 O O . VAL A 1 201 ? 13.752 0.340 14.544 1.00 75.19 201 VAL A O 1
ATOM 1651 N N . ILE A 1 202 ? 13.851 1.985 16.069 1.00 80.38 202 ILE A N 1
ATOM 1652 C CA . ILE A 1 202 ? 13.405 1.159 17.194 1.00 80.38 202 ILE A CA 1
ATOM 1653 C C . ILE A 1 202 ? 11.897 1.343 17.351 1.00 80.38 202 ILE A C 1
ATOM 1655 O O . ILE A 1 202 ? 11.430 2.298 17.971 1.00 80.38 202 ILE A O 1
ATOM 1659 N N . VAL A 1 203 ? 11.124 0.407 16.800 1.00 85.44 203 VAL A N 1
ATOM 1660 C CA . VAL A 1 203 ? 9.671 0.380 16.988 1.00 85.44 203 VAL A CA 1
ATOM 1661 C C . VAL A 1 203 ? 9.355 -0.333 18.301 1.00 85.44 203 VAL A C 1
ATOM 1663 O O . VAL A 1 203 ? 9.808 -1.451 18.544 1.00 85.44 203 VAL A O 1
ATOM 1666 N N . ARG A 1 204 ? 8.572 0.313 19.167 1.00 84.88 204 ARG A N 1
ATOM 1667 C CA . ARG A 1 204 ? 8.100 -0.295 20.417 1.00 84.88 204 ARG A CA 1
ATOM 1668 C C . ARG A 1 204 ? 6.967 -1.270 20.103 1.00 84.88 204 ARG A C 1
ATOM 1670 O O . ARG A 1 204 ? 5.949 -0.875 19.540 1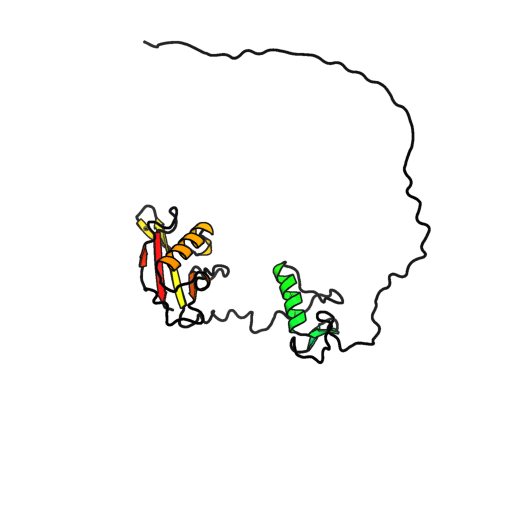.00 84.88 204 ARG A O 1
ATOM 1677 N N . GLU A 1 205 ? 7.143 -2.534 20.473 1.00 89.81 205 GLU A N 1
ATOM 1678 C CA . GLU A 1 205 ? 6.083 -3.543 20.409 1.00 89.81 205 GLU A CA 1
ATOM 1679 C C . GLU A 1 205 ? 5.087 -3.351 21.560 1.00 89.81 205 GLU A C 1
ATOM 1681 O O . GLU A 1 205 ? 5.476 -3.016 22.681 1.00 89.81 205 GLU A O 1
ATOM 1686 N N . GLY A 1 206 ? 3.804 -3.594 21.291 1.00 90.62 206 GLY A N 1
ATOM 1687 C CA . GLY A 1 206 ? 2.740 -3.474 22.286 1.00 90.62 206 GLY A CA 1
ATOM 1688 C C . GLY A 1 206 ? 1.540 -2.663 21.814 1.00 90.62 206 GLY A C 1
ATOM 1689 O O . GLY A 1 206 ? 1.401 -2.349 20.630 1.00 90.62 206 GLY A O 1
ATOM 1690 N N . ASP A 1 207 ? 0.656 -2.370 22.764 1.00 90.75 207 ASP A N 1
ATOM 1691 C CA . ASP A 1 207 ? -0.526 -1.542 22.542 1.00 90.75 207 ASP A CA 1
ATOM 1692 C C . ASP A 1 207 ? -0.161 -0.061 22.693 1.00 90.75 207 ASP A C 1
ATOM 1694 O O . ASP A 1 207 ? 0.481 0.332 23.667 1.00 90.75 207 ASP A O 1
ATOM 1698 N N . ILE A 1 208 ? -0.596 0.755 21.738 1.00 91.62 208 ILE A N 1
ATOM 1699 C CA . ILE A 1 208 ? -0.403 2.204 21.717 1.00 91.62 208 ILE A CA 1
ATOM 1700 C C . ILE A 1 208 ? -1.774 2.860 21.613 1.00 91.62 208 ILE A C 1
ATOM 1702 O O . ILE A 1 208 ? -2.545 2.566 20.695 1.00 91.62 208 ILE A O 1
ATOM 1706 N N . ASP A 1 209 ? -2.075 3.750 22.551 1.00 90.50 209 ASP A N 1
ATOM 1707 C CA . ASP A 1 209 ? -3.333 4.487 22.574 1.00 90.50 209 ASP A CA 1
ATOM 1708 C C . ASP A 1 209 ? -3.254 5.729 21.667 1.00 90.50 209 ASP A C 1
ATOM 1710 O O . ASP A 1 209 ? -2.261 6.452 21.632 1.00 90.50 209 ASP A O 1
ATOM 1714 N N . LEU A 1 210 ? -4.327 5.973 20.914 1.00 87.56 210 LEU A N 1
ATOM 1715 C CA . LEU A 1 210 ? -4.461 7.021 19.895 1.00 87.56 210 LEU A CA 1
ATOM 1716 C C . LEU A 1 210 ? -5.474 8.102 20.305 1.00 87.56 210 LEU A C 1
ATOM 1718 O O . LEU A 1 210 ? -6.088 8.730 19.440 1.00 87.56 210 LEU A O 1
ATOM 1722 N N . GLU A 1 211 ? -5.677 8.318 21.610 1.00 75.44 211 GLU A N 1
ATOM 1723 C CA . GLU A 1 211 ? -6.769 9.138 22.174 1.00 75.44 211 GLU A CA 1
ATOM 1724 C C . GLU A 1 211 ? -6.904 10.549 21.568 1.00 75.44 211 GLU A C 1
ATOM 1726 O O . GLU A 1 211 ? -7.997 11.111 21.575 1.00 75.44 211 GLU A O 1
ATOM 1731 N N . TYR A 1 212 ? -5.829 11.105 21.000 1.00 74.31 212 TYR A N 1
ATOM 1732 C CA . TYR A 1 212 ? -5.782 12.470 20.458 1.00 74.31 212 TYR A CA 1
ATOM 1733 C C . TYR A 1 212 ? -5.635 12.550 18.931 1.00 74.31 212 TYR A C 1
ATOM 1735 O O . TYR A 1 212 ? -5.528 13.646 18.383 1.00 74.31 212 TYR A O 1
ATOM 1743 N N . VAL A 1 213 ? -5.592 11.413 18.232 1.00 73.94 213 VAL A N 1
ATOM 1744 C CA . VAL A 1 213 ? -5.157 11.353 16.823 1.00 73.94 213 VAL A CA 1
ATOM 1745 C C . VAL A 1 213 ? -6.327 11.193 15.852 1.00 73.94 213 VAL A C 1
ATOM 1747 O O . VAL A 1 213 ? -6.282 11.707 14.727 1.00 73.94 213 VAL A O 1
ATOM 1750 N N . THR A 1 214 ? -7.376 10.470 16.248 1.00 72.12 214 THR A N 1
ATOM 1751 C CA . THR A 1 214 ? -8.482 10.128 15.344 1.00 72.12 214 THR A CA 1
ATOM 1752 C C . THR A 1 214 ? -9.810 10.711 15.811 1.00 72.12 214 THR A C 1
ATOM 1754 O O . THR A 1 214 ? -10.108 10.769 17.001 1.00 72.12 214 THR A O 1
ATOM 1757 N N . ASP A 1 215 ? -10.644 11.111 14.849 1.00 68.19 215 ASP A N 1
ATOM 1758 C CA . ASP A 1 215 ? -11.954 11.732 15.081 1.00 68.19 215 ASP A CA 1
ATOM 1759 C C . ASP A 1 215 ? -13.041 10.703 15.499 1.00 68.19 215 ASP A C 1
ATOM 1761 O O . ASP A 1 215 ? -14.209 10.880 15.156 1.00 68.19 215 ASP A O 1
ATOM 1765 N N . ASN A 1 216 ? -12.673 9.669 16.281 1.00 64.50 216 ASN A N 1
ATOM 1766 C CA . ASN A 1 216 ? -13.516 8.718 17.045 1.00 64.50 216 ASN A CA 1
ATOM 1767 C C . ASN A 1 216 ? -13.596 7.248 16.591 1.00 64.50 216 ASN A C 1
ATOM 1769 O O . ASN A 1 216 ? -14.230 6.465 17.302 1.00 64.50 216 ASN A O 1
ATOM 1773 N N . ASN A 1 217 ? -12.969 6.815 15.495 1.00 76.25 217 ASN A N 1
ATOM 1774 C CA . ASN A 1 217 ? -13.114 5.412 15.071 1.00 76.25 217 ASN A CA 1
ATOM 1775 C C . ASN A 1 217 ? -12.011 4.475 15.562 1.00 76.25 217 ASN A C 1
ATOM 1777 O O . ASN A 1 217 ? -12.287 3.292 15.715 1.00 76.25 217 ASN A O 1
ATOM 1781 N N . ILE A 1 218 ? -10.793 4.951 15.829 1.00 87.44 218 ILE A N 1
ATOM 1782 C CA . ILE A 1 218 ? -9.671 4.084 16.224 1.00 87.44 218 ILE A CA 1
ATOM 1783 C C . ILE A 1 218 ? -9.035 4.648 17.486 1.00 87.44 218 ILE A C 1
ATOM 1785 O O . ILE A 1 218 ? -8.477 5.743 17.475 1.00 87.44 218 ILE A O 1
ATOM 1789 N N . ARG A 1 219 ? -9.126 3.893 18.581 1.00 89.06 219 ARG A N 1
ATOM 1790 C CA . ARG A 1 219 ? -8.646 4.332 19.898 1.00 89.06 219 ARG A CA 1
ATOM 1791 C C . ARG A 1 219 ? -7.301 3.753 20.277 1.00 89.06 219 ARG A C 1
ATOM 1793 O O . ARG A 1 219 ? -6.602 4.371 21.066 1.00 89.06 219 ARG A O 1
ATOM 1800 N N . SER A 1 220 ? -6.931 2.607 19.723 1.00 91.06 220 SER A N 1
ATOM 1801 C CA . SER A 1 220 ? -5.616 2.029 19.954 1.00 91.06 220 SER A CA 1
ATOM 1802 C C . SER A 1 220 ? -5.156 1.218 18.752 1.00 91.06 220 SER A C 1
ATOM 1804 O O . SER A 1 220 ? -5.957 0.774 17.923 1.00 91.06 220 SER A O 1
ATOM 1806 N N . LEU A 1 221 ? -3.847 1.035 18.655 1.00 92.06 221 LEU A N 1
ATOM 1807 C CA . LEU A 1 221 ? -3.215 0.118 17.721 1.00 92.06 221 LEU A CA 1
ATOM 1808 C C . LEU A 1 221 ? -2.301 -0.841 18.481 1.00 92.06 221 LEU A C 1
ATOM 1810 O O . LEU A 1 221 ? -1.816 -0.510 19.559 1.00 92.06 221 LEU A O 1
ATOM 1814 N N . ARG A 1 222 ? -2.074 -2.028 17.928 1.00 92.50 222 ARG A N 1
ATOM 1815 C CA . ARG A 1 222 ? -1.109 -2.994 18.457 1.00 92.50 222 ARG A CA 1
ATOM 1816 C C . ARG A 1 222 ? -0.041 -3.256 17.420 1.00 92.50 222 ARG A C 1
ATOM 1818 O O . ARG A 1 222 ? -0.362 -3.624 16.291 1.00 92.50 222 ARG A O 1
ATOM 1825 N N . ILE A 1 223 ? 1.213 -3.095 17.819 1.00 92.38 223 ILE A N 1
ATOM 1826 C CA . ILE A 1 223 ? 2.373 -3.380 16.980 1.00 92.38 223 ILE A CA 1
ATOM 1827 C C . ILE A 1 223 ? 2.980 -4.707 17.423 1.00 92.38 223 ILE A C 1
ATOM 1829 O O . ILE A 1 223 ? 3.272 -4.903 18.602 1.00 92.38 223 ILE A O 1
ATOM 1833 N N . THR A 1 224 ? 3.145 -5.634 16.482 1.00 89.50 224 THR A N 1
ATOM 1834 C CA . THR A 1 224 ? 3.778 -6.941 16.707 1.00 89.50 224 THR A CA 1
ATOM 1835 C C . THR A 1 224 ? 4.835 -7.174 15.640 1.00 89.50 224 THR A C 1
ATOM 1837 O O . THR A 1 224 ? 4.543 -7.045 14.451 1.00 89.50 224 THR A O 1
ATOM 1840 N N . ARG A 1 225 ? 6.059 -7.507 16.049 1.00 88.06 225 ARG A N 1
ATOM 1841 C CA . ARG A 1 225 ? 7.120 -7.889 15.117 1.00 88.06 225 ARG A CA 1
ATOM 1842 C C . ARG A 1 225 ? 6.796 -9.245 14.487 1.00 88.06 225 ARG A C 1
ATOM 1844 O O . ARG A 1 225 ? 6.335 -10.145 15.190 1.00 88.06 225 ARG A O 1
ATOM 1851 N N . MET A 1 226 ? 6.957 -9.342 13.168 1.00 80.94 226 MET A N 1
ATOM 1852 C CA . MET A 1 226 ? 6.753 -10.585 12.413 1.00 80.94 226 MET A CA 1
ATOM 1853 C C . MET A 1 226 ? 8.031 -11.410 12.324 1.00 80.94 226 MET A C 1
ATOM 1855 O O . MET A 1 226 ? 9.125 -10.806 12.370 1.00 80.94 226 MET A O 1
#

Sequence (226 aa):
MPISRKRFSFSKNKKSVKKSFKVKKNTRKYKKTTPRRKNRKSGKRFRFFGGNGDEDKCAICFLPLSDNTNGEIFETNCKHNFHRGCIEEACAYQANRQEICTCPLCRSELNPNPNTNSNRRRSTPVELPENSYRVEFFRTDGENNRVPVRVQDIPTREKANIIVFLVTEFEDLDSYNIRFNGEDEDNPYGYIVLGDNPYNVIVREGDIDLEYVTDNNIRSLRITRM

Foldseek 3Di:
DDDDDDDDDDDDDDDDDDDDDDDDDDDDDDPPPDPPPDDPDDPPPPPPPDDDDQLQAAPQPRDGQVPCPQHHWDQFPVRHIHHLNRLLVQQVVCVVVVHFRADPPPRHGTPPRSVPPVVPPPPPVPPQPQLKKKKWFWAQDPVRDTDTAFLVRDDPQLVVLVLVVVPVVKDPQDSVQWARDDPDVPHRITMRHPPPPSPRTDDDFAKDACCPRDPHGTGIMGIGRD

pLDDT: mean 72.36, std 16.65, range [37.25, 92.5]

InterPro domains:
  IPR001841 Zinc finger, RING-type [PS50089] (58-107)
  IPR001841 Zinc finger, RING-type [SM00184] (58-106)
  IPR013083 Zinc finger, RING/FYVE/PHD-type [G3DSA:3.30.40.10] (51-160)
  IPR018957 Zinc finger, C3HC4 RING-type [PF00097] (58-106)

Organism: NCBI:txid1070528

Secondary structure (DSSP, 8-state):
-PPP------------------------------------------------S-TTB-TTT-SBTT-GGG-SEEE-TTS-EEEHHHHHHHHHHHHHTTPPPB-TTT-PBPSS-TT--TTTSS-------TTEEEEEEEEE-TT--EEEE-GGGS-HHHHHHHHHHHHHHSTT--GGGEE---SSTT---EEEE--S-TTT--PPPEEEE-TTTSSSS--EEEEEE-